Protein AF-A0A959T9N1-F1 (afdb_monomer_lite)

Radius of gyration: 19.68 Å; chains: 1; bounding box: 50×46×48 Å

Foldseek 3Di:
DCPPPPDPPQDDDPPDDPDADAPDKDKDKDAPPPDQPQQARDDGQQKIKIKMKYAYDDPDQSNQKIKMKIKIWRQHQDKDFQDKDKDKDQFCQQPLFFKFWFDQPQQLKTKIDGNKQAQCHDPPTHHPGGQGKMKIKWWPFAFFAAFDQDQQAQDLPLVSCVVRVHHPHPNQWPRHPPPDGRSITGMFPAKAKAACDDDQRHDARHNVQVVCQLQCATSVRHAQFPAANSGPVDPGGDSQFGFRTAQNFCNCQQCSRRSRPGDDHGGTCVVNVHGGGRMMMMGMTDDHIHHHRRITMIMMMMGMDGDPDDID

Sequence (312 aa):
YDLDGVIDCKNKFREDPVPLFGDENIWWVFNDKGNAHTESGGLPIGMEIRAQAFAFSTNDEVNNMTFYNYVLINQGTQTLLNTYFGQWVDVDLGCSDDDFVGCDVQRGLGYGYNGDNNDEGCNGYPGYGLQPPAIGVDFFEGPFQDYDNIDNPLTTNIGDAVDSLGIPYKGIGIGYGDGVEDNERFGMRAFLYHNNNSGVTGDPSVAIQYYNYLRAIWKDNSPNLYGGTGHISDPDADPNTPAFYMFPGDSDPLGWGTGGAVQGDVWTEESEGNDPDDRRFIQSAGPFTLEPGAFNNVTVGVVWARAPGGGP

pLDDT: mean 92.76, std 9.05, range [49.16, 98.44]

Structure (mmCIF, N/CA/C/O backbone):
data_AF-A0A959T9N1-F1
#
_entry.id   AF-A0A959T9N1-F1
#
loop_
_atom_site.group_PDB
_atom_site.id
_atom_site.type_symbol
_atom_site.label_atom_id
_atom_site.label_alt_id
_atom_site.label_comp_id
_atom_site.label_asym_id
_atom_site.label_entity_id
_atom_site.label_seq_id
_atom_site.pdbx_PDB_ins_code
_atom_site.Cartn_x
_atom_site.Cartn_y
_atom_site.Cartn_z
_atom_site.occupancy
_atom_site.B_iso_or_equiv
_atom_site.auth_seq_id
_atom_site.auth_comp_id
_atom_site.auth_asym_id
_atom_site.auth_atom_id
_atom_site.pdbx_PDB_model_num
ATOM 1 N N . TYR A 1 1 ? -11.943 -20.574 16.518 1.00 54.00 1 TYR A N 1
ATOM 2 C CA . TYR A 1 1 ? -12.915 -21.318 15.712 1.00 54.00 1 TYR A CA 1
ATOM 3 C C . TYR A 1 1 ? -14.308 -21.047 16.216 1.00 54.00 1 TYR A C 1
ATOM 5 O O . TYR A 1 1 ? -14.550 -21.190 17.409 1.00 54.00 1 TYR A O 1
ATOM 13 N N . ASP A 1 2 ? -15.183 -20.653 15.303 1.00 60.94 2 ASP A N 1
ATOM 14 C CA . ASP A 1 2 ? -16.626 -20.615 15.506 1.00 60.94 2 ASP A CA 1
ATOM 15 C C . ASP A 1 2 ? -17.231 -21.811 14.772 1.00 60.94 2 ASP A C 1
ATOM 17 O O . ASP A 1 2 ? -17.502 -21.745 13.577 1.00 60.94 2 ASP A O 1
ATOM 21 N N . LEU A 1 3 ? -17.335 -22.947 15.459 1.00 60.16 3 LEU A N 1
ATOM 22 C CA . LEU A 1 3 ? -17.829 -24.180 14.837 1.00 60.16 3 LEU A CA 1
ATOM 23 C C . LEU A 1 3 ? -19.339 -24.136 14.575 1.00 60.16 3 LEU A C 1
ATOM 25 O O . LEU A 1 3 ? -19.836 -24.902 13.754 1.00 60.16 3 LEU A O 1
ATOM 29 N N . ASP A 1 4 ? -20.047 -23.244 15.267 1.00 71.12 4 ASP A N 1
ATOM 30 C CA . ASP A 1 4 ? -21.504 -23.172 15.267 1.00 71.12 4 ASP A CA 1
ATOM 31 C C . ASP A 1 4 ? -22.034 -22.005 14.408 1.00 71.12 4 ASP A C 1
ATOM 33 O O . ASP A 1 4 ? -23.242 -21.908 14.189 1.00 71.12 4 ASP A O 1
ATOM 37 N N . GLY A 1 5 ? -21.149 -21.134 13.905 1.00 60.12 5 GLY A N 1
ATOM 38 C CA . GLY A 1 5 ? -21.496 -19.990 13.053 1.00 60.12 5 GLY A CA 1
ATOM 39 C C . GLY A 1 5 ? -22.297 -18.908 13.783 1.00 60.12 5 GLY A C 1
ATOM 40 O O . GLY A 1 5 ? -23.180 -18.290 13.187 1.00 60.12 5 GLY A O 1
ATOM 41 N N . VAL A 1 6 ? -22.056 -18.737 15.086 1.00 68.81 6 VAL A N 1
ATOM 42 C CA . VAL A 1 6 ? -22.841 -17.860 15.975 1.00 68.81 6 VAL A CA 1
ATOM 43 C C . VAL A 1 6 ? -22.132 -16.529 16.249 1.00 68.81 6 VAL A C 1
ATOM 45 O O . VAL A 1 6 ? -22.753 -15.601 16.768 1.00 68.81 6 VAL A O 1
ATOM 48 N N . ILE A 1 7 ? -20.846 -16.402 15.914 1.00 67.50 7 ILE A N 1
ATOM 49 C CA . ILE A 1 7 ? -20.086 -15.173 16.148 1.00 67.50 7 ILE A CA 1
ATOM 50 C C . ILE A 1 7 ? -20.513 -14.111 15.133 1.00 67.50 7 ILE A C 1
ATOM 52 O O . ILE A 1 7 ? -20.375 -14.282 13.922 1.00 67.50 7 ILE A O 1
ATOM 56 N N . ASP A 1 8 ? -20.991 -12.976 15.646 1.00 64.00 8 ASP A N 1
ATOM 57 C CA . ASP A 1 8 ? -21.228 -11.781 14.843 1.00 64.00 8 ASP A CA 1
ATOM 58 C C . ASP A 1 8 ? -19.879 -11.206 14.387 1.00 64.00 8 ASP A C 1
ATOM 60 O O . ASP A 1 8 ? -19.175 -10.520 15.127 1.00 64.00 8 ASP A O 1
ATOM 64 N N . CYS A 1 9 ? -19.487 -11.527 13.154 1.00 55.66 9 CYS A N 1
ATOM 65 C CA . CYS A 1 9 ? -18.259 -11.008 12.561 1.00 55.66 9 CYS A CA 1
ATOM 66 C C . CYS A 1 9 ? -18.325 -9.512 12.234 1.00 55.66 9 CYS A C 1
ATOM 68 O O . CYS A 1 9 ? -17.266 -8.914 12.048 1.00 55.66 9 CYS A O 1
ATOM 70 N N . LYS A 1 10 ? -19.526 -8.917 12.163 1.00 49.16 10 LYS A N 1
ATOM 71 C CA . LYS A 1 10 ? -19.713 -7.512 11.785 1.00 49.16 10 LYS A CA 1
ATOM 72 C C . LYS A 1 10 ? -19.527 -6.569 12.973 1.00 49.16 10 LYS A C 1
ATOM 74 O O . LYS A 1 10 ? -18.887 -5.538 12.810 1.00 49.16 10 LYS A O 1
ATOM 79 N N . ASN A 1 11 ? -20.008 -6.943 14.161 1.00 57.34 11 ASN A N 1
ATOM 80 C CA . ASN A 1 11 ? -19.975 -6.094 15.362 1.00 57.34 11 ASN A CA 1
ATOM 81 C C . ASN A 1 11 ? -19.061 -6.661 16.458 1.00 57.34 11 ASN A C 1
ATOM 83 O O . ASN A 1 11 ? -19.517 -6.952 17.564 1.00 57.34 11 ASN A O 1
ATOM 87 N N . LYS A 1 12 ? -17.772 -6.845 16.154 1.00 60.31 12 LYS A N 1
ATOM 88 C CA . LYS A 1 12 ? -16.804 -7.317 17.154 1.00 60.31 12 LYS A CA 1
ATOM 89 C C . LYS A 1 12 ? -16.395 -6.196 18.108 1.00 60.31 12 LYS A C 1
ATOM 91 O O . LYS A 1 12 ? -16.104 -5.084 17.679 1.00 60.31 12 LYS A O 1
ATOM 96 N N . PHE A 1 13 ? -16.290 -6.527 19.387 1.00 61.84 13 PHE A N 1
ATOM 97 C CA . PHE A 1 13 ? -15.638 -5.747 20.433 1.00 61.84 13 PHE A CA 1
ATOM 98 C C . PHE A 1 13 ? -14.220 -6.270 20.695 1.00 61.84 13 PHE A C 1
ATOM 100 O O . PHE A 1 13 ? -13.859 -7.387 20.322 1.00 61.84 13 PHE A O 1
ATOM 107 N N . ARG A 1 14 ? -13.397 -5.472 21.382 1.00 61.84 14 ARG A N 1
ATOM 108 C CA . ARG A 1 14 ? -12.004 -5.825 21.714 1.00 61.84 14 ARG A CA 1
ATOM 109 C C . ARG A 1 14 ? -11.914 -7.094 22.567 1.00 61.84 14 ARG A C 1
ATOM 111 O O . ARG A 1 14 ? -10.927 -7.832 22.499 1.00 61.84 14 ARG A O 1
ATOM 118 N N . GLU A 1 15 ? -12.899 -7.287 23.435 1.00 64.25 15 GLU A N 1
ATOM 119 C CA . GLU A 1 15 ? -12.985 -8.404 24.369 1.00 64.25 15 GLU A CA 1
ATOM 120 C C . GLU A 1 15 ? -13.494 -9.684 23.702 1.00 64.25 15 GLU A C 1
ATOM 122 O O . GLU A 1 15 ? -13.374 -10.759 24.299 1.00 64.25 15 GLU A O 1
ATOM 127 N N . ASP A 1 16 ? -14.032 -9.590 22.482 1.00 66.19 16 ASP A N 1
ATOM 128 C CA . ASP A 1 16 ? -14.565 -10.751 21.790 1.00 66.19 16 ASP A CA 1
ATOM 129 C C . ASP A 1 16 ? -13.442 -11.729 21.421 1.00 66.19 16 ASP A C 1
ATOM 131 O O . ASP A 1 16 ? -12.327 -11.322 21.065 1.00 66.19 16 ASP A O 1
ATOM 135 N N . PRO A 1 17 ? -13.702 -13.048 21.486 1.00 63.62 17 PRO A N 1
ATOM 136 C CA . PRO A 1 17 ? -12.728 -14.039 21.066 1.00 63.62 17 PRO A CA 1
ATOM 137 C C . PRO A 1 17 ? -12.357 -13.807 19.599 1.00 63.62 17 PRO A C 1
ATOM 139 O O . PRO A 1 17 ? -13.220 -13.878 18.725 1.00 63.62 17 PRO A O 1
ATOM 142 N N . VAL A 1 18 ? -11.071 -13.583 19.312 1.00 65.06 18 VAL A N 1
ATOM 143 C CA . VAL A 1 18 ? -10.572 -13.597 17.931 1.00 65.06 18 VAL A CA 1
ATOM 144 C C . VAL A 1 18 ? -10.682 -15.039 17.432 1.00 65.06 18 VAL A C 1
ATOM 146 O O . VAL A 1 18 ? -9.986 -15.917 17.956 1.00 65.06 18 VAL A O 1
ATOM 149 N N . PRO A 1 19 ? -11.570 -15.347 16.470 1.00 75.00 19 PRO A N 1
ATOM 150 C CA . PRO A 1 19 ? -11.680 -16.700 15.965 1.00 75.00 19 PRO A CA 1
ATOM 151 C C . PRO A 1 19 ? -10.397 -17.034 15.203 1.00 75.00 19 PRO A C 1
ATOM 153 O O . PRO A 1 19 ? -9.938 -16.243 14.386 1.00 75.00 19 PRO A O 1
ATOM 156 N N . LEU A 1 20 ? -9.828 -18.211 15.465 1.00 84.62 20 LEU A N 1
ATOM 157 C CA . LEU A 1 20 ? -8.863 -18.812 14.545 1.00 84.62 20 LEU A CA 1
ATOM 158 C C . LEU A 1 20 ? -9.556 -19.109 13.208 1.00 84.62 20 LEU A C 1
ATOM 160 O O . LEU A 1 20 ? -10.647 -19.695 13.223 1.00 84.62 20 LEU A O 1
ATOM 164 N N . PHE A 1 21 ? -8.920 -18.695 12.114 1.00 87.06 21 PHE A N 1
ATOM 165 C CA . PHE A 1 21 ? -9.363 -18.880 10.729 1.00 87.06 21 PHE A CA 1
ATOM 166 C C . PHE A 1 21 ? -8.537 -19.947 9.997 1.00 87.06 21 PHE A C 1
ATOM 168 O O . PHE A 1 21 ? -7.465 -20.320 10.471 1.00 87.06 21 PHE A O 1
ATOM 175 N N . GLY A 1 22 ? -9.000 -20.367 8.817 1.00 90.75 22 GLY A N 1
ATOM 176 C CA . GLY A 1 22 ? -8.301 -21.327 7.954 1.00 90.75 22 GLY A CA 1
ATOM 177 C C . GLY A 1 22 ? -8.474 -22.784 8.376 1.00 90.75 22 GLY A C 1
ATOM 178 O O . GLY A 1 22 ? -9.132 -23.069 9.369 1.00 90.75 22 GLY A O 1
ATOM 179 N N . ASP A 1 23 ? -7.869 -23.689 7.611 1.00 93.12 23 ASP A N 1
ATOM 180 C CA . ASP A 1 23 ? -7.661 -25.098 7.979 1.00 93.12 23 ASP A CA 1
ATOM 181 C C . ASP A 1 23 ? -6.303 -25.297 8.675 1.00 93.12 23 ASP A C 1
ATOM 183 O O . ASP A 1 23 ? -6.138 -26.189 9.510 1.00 93.12 23 ASP A O 1
ATOM 187 N N . GLU A 1 24 ? -5.340 -24.420 8.375 1.00 93.75 24 GLU A N 1
ATOM 188 C CA . GLU A 1 24 ? -4.068 -24.278 9.080 1.00 93.75 24 GLU A CA 1
ATOM 189 C C . GLU A 1 24 ? -3.931 -22.842 9.595 1.00 93.75 24 GLU A C 1
ATOM 191 O O . GLU A 1 24 ? -4.263 -21.890 8.887 1.00 93.75 24 GLU A O 1
ATOM 196 N N . ASN A 1 25 ? -3.481 -22.683 10.844 1.00 95.00 25 ASN A N 1
ATOM 197 C CA . ASN A 1 25 ? -3.413 -21.388 11.517 1.00 95.00 25 ASN A CA 1
ATOM 198 C C . ASN A 1 25 ? -2.206 -21.305 12.454 1.00 95.00 25 ASN A C 1
ATOM 200 O O . ASN A 1 25 ? -1.995 -22.181 13.298 1.00 95.00 25 ASN A O 1
ATOM 204 N N . ILE A 1 26 ? -1.463 -20.209 12.344 1.00 96.44 26 ILE A N 1
ATOM 205 C CA . ILE A 1 26 ? -0.399 -19.826 13.267 1.00 96.44 26 ILE A CA 1
ATOM 206 C C . ILE A 1 26 ? -0.797 -18.490 13.881 1.00 96.44 26 ILE A C 1
ATOM 208 O O . ILE A 1 26 ? -1.002 -17.523 13.157 1.00 96.44 26 ILE A O 1
ATOM 212 N N . TRP A 1 27 ? -0.860 -18.420 15.209 1.00 94.75 27 TRP A N 1
ATOM 213 C CA . TRP A 1 27 ? -1.251 -17.215 15.942 1.00 94.75 27 TRP A CA 1
ATOM 214 C C . TRP A 1 27 ? -0.132 -16.732 16.866 1.00 94.75 27 TRP A C 1
ATOM 216 O O . TRP A 1 27 ? 0.501 -17.535 17.560 1.00 94.75 27 TRP A O 1
ATOM 226 N N . TRP A 1 28 ? 0.097 -15.418 16.903 1.00 95.00 28 TRP A N 1
ATOM 227 C CA . TRP A 1 28 ? 1.091 -14.787 17.771 1.00 95.00 28 TRP A CA 1
ATOM 228 C C . TRP A 1 28 ? 0.701 -13.359 18.175 1.00 95.00 28 TRP A C 1
ATOM 230 O O . TRP A 1 28 ? -0.216 -12.749 17.628 1.00 95.00 28 TRP A O 1
ATOM 240 N N . VAL A 1 29 ? 1.412 -12.810 19.164 1.00 94.31 29 VAL A N 1
ATOM 241 C CA . VAL A 1 29 ? 1.225 -11.434 19.649 1.00 94.31 29 VAL A CA 1
ATOM 242 C C . VAL A 1 29 ? 2.572 -10.744 19.753 1.00 94.31 29 VAL A C 1
ATOM 244 O O . VAL A 1 29 ? 3.541 -11.328 20.243 1.00 94.31 29 VAL A O 1
ATOM 247 N N . PHE A 1 30 ? 2.619 -9.485 19.336 1.00 95.31 30 PHE A N 1
ATOM 248 C CA . PHE A 1 30 ? 3.778 -8.615 19.482 1.00 95.31 30 PHE A CA 1
ATOM 249 C C . PHE A 1 30 ? 3.342 -7.178 19.785 1.00 95.31 30 PHE A C 1
ATOM 251 O O . PHE A 1 30 ? 2.161 -6.842 19.734 1.00 95.31 30 PHE A O 1
ATOM 258 N N . ASN A 1 31 ? 4.286 -6.338 20.202 1.00 95.38 31 ASN A N 1
ATOM 259 C CA . ASN A 1 31 ? 4.027 -4.937 20.516 1.00 95.38 31 ASN A CA 1
ATOM 260 C C . ASN A 1 31 ? 5.272 -4.086 20.275 1.00 95.38 31 ASN A C 1
ATOM 262 O O . ASN A 1 31 ? 6.395 -4.592 20.295 1.00 95.38 31 ASN A O 1
ATOM 266 N N . ASP A 1 32 ? 5.070 -2.785 20.119 1.00 94.44 32 ASP A N 1
ATOM 267 C CA . ASP A 1 32 ? 6.147 -1.834 19.856 1.00 94.44 32 ASP A CA 1
ATOM 268 C C . ASP A 1 32 ? 6.849 -1.322 21.131 1.00 94.44 32 ASP A C 1
ATOM 270 O O . ASP A 1 32 ? 7.812 -0.570 21.044 1.00 94.44 32 ASP A O 1
ATOM 274 N N . LYS A 1 33 ? 6.417 -1.727 22.330 1.00 93.50 33 LYS A N 1
ATOM 275 C CA . LYS A 1 33 ? 6.967 -1.260 23.618 1.00 93.50 33 LYS A CA 1
ATOM 276 C C . LYS A 1 33 ? 7.942 -2.254 24.264 1.00 93.50 33 LYS A C 1
ATOM 278 O O . LYS A 1 33 ? 8.404 -2.033 25.384 1.00 93.50 33 LYS A O 1
ATOM 283 N N . GLY A 1 34 ? 8.262 -3.349 23.574 1.00 88.62 34 GLY A N 1
ATOM 284 C CA . GLY A 1 34 ? 9.117 -4.416 24.095 1.00 88.62 34 GLY A CA 1
ATOM 285 C C . GLY A 1 34 ? 10.606 -4.061 24.184 1.00 88.62 34 GLY A C 1
ATOM 286 O O . GLY A 1 34 ? 11.295 -4.587 25.058 1.00 88.62 34 GLY A O 1
ATOM 287 N N . ASN A 1 35 ? 11.117 -3.191 23.303 1.00 90.31 35 ASN A N 1
ATOM 288 C CA . ASN A 1 35 ? 12.522 -2.762 23.264 1.00 90.31 35 ASN A CA 1
ATOM 289 C C . ASN A 1 35 ? 12.696 -1.482 22.411 1.00 90.31 35 ASN A C 1
ATOM 291 O O . ASN A 1 35 ? 11.716 -0.934 21.909 1.00 90.31 35 ASN A O 1
ATOM 295 N N . ALA A 1 36 ? 13.933 -1.005 22.243 1.00 92.81 36 ALA A N 1
ATOM 296 C CA . ALA A 1 36 ? 14.267 0.096 21.340 1.00 92.81 36 ALA A CA 1
ATOM 297 C C . ALA A 1 36 ? 13.996 -0.260 19.866 1.00 92.81 36 ALA A C 1
ATOM 299 O O . ALA A 1 36 ? 14.296 -1.371 19.428 1.00 92.81 36 ALA A O 1
ATOM 300 N N . HIS A 1 37 ? 13.477 0.698 19.092 1.00 95.25 37 HIS A N 1
ATOM 301 C CA . HIS A 1 37 ? 13.279 0.564 17.644 1.00 95.25 37 HIS A CA 1
ATOM 302 C C . HIS A 1 37 ? 14.597 0.856 16.920 1.00 95.25 37 HIS A C 1
ATOM 304 O O . HIS A 1 37 ? 14.930 2.016 16.686 1.00 95.25 37 HIS A O 1
ATOM 310 N N . THR A 1 38 ? 15.380 -0.179 16.610 1.00 94.88 38 THR A N 1
ATOM 311 C CA . THR A 1 38 ? 16.734 -0.012 16.047 1.00 94.88 38 THR A CA 1
ATOM 312 C C . THR A 1 38 ? 16.754 0.386 14.575 1.00 94.88 38 THR A C 1
ATOM 314 O O . THR A 1 38 ? 17.685 1.072 14.176 1.00 94.88 38 THR A O 1
ATOM 317 N N . GLU A 1 39 ? 15.736 -0.001 13.802 1.00 93.25 39 GLU A N 1
ATOM 318 C CA . GLU A 1 39 ? 15.619 0.334 12.374 1.00 93.25 39 GLU A CA 1
ATOM 319 C C . GLU A 1 39 ? 15.160 1.782 12.165 1.00 93.25 39 GLU A C 1
ATOM 321 O O . GLU A 1 39 ? 15.840 2.588 11.541 1.00 93.25 39 GLU A O 1
ATOM 326 N N . SER A 1 40 ? 14.010 2.152 12.737 1.00 95.25 40 SER A N 1
ATOM 327 C CA . SER A 1 40 ? 13.406 3.471 12.511 1.00 95.25 40 SER A CA 1
ATOM 328 C C . SER A 1 40 ? 13.881 4.553 13.485 1.00 95.25 40 SER A C 1
ATOM 330 O O . SER A 1 40 ? 13.664 5.743 13.240 1.00 95.25 40 SER A O 1
ATOM 332 N N . GLY A 1 41 ? 14.442 4.174 14.638 1.00 96.25 41 GLY A N 1
ATOM 333 C CA . GLY A 1 41 ? 14.718 5.103 15.740 1.00 96.25 41 GLY A CA 1
ATOM 334 C C . GLY A 1 41 ? 13.462 5.754 16.341 1.00 96.25 41 GLY A C 1
ATOM 335 O O . GLY A 1 41 ? 13.577 6.739 17.073 1.00 96.25 41 GLY A O 1
ATOM 336 N N . GLY A 1 42 ? 12.267 5.249 16.007 1.00 95.25 42 GLY A N 1
ATOM 337 C CA . GLY A 1 42 ? 10.987 5.761 16.487 1.00 95.25 42 GLY A CA 1
ATOM 338 C C . GLY A 1 42 ? 10.799 5.591 17.995 1.00 95.25 42 GLY A C 1
ATOM 339 O O . GLY A 1 42 ? 11.408 4.735 18.638 1.00 95.25 42 GLY A O 1
ATOM 340 N N . LEU A 1 43 ? 9.939 6.433 18.574 1.00 94.75 43 LEU A N 1
ATOM 341 C CA . LEU A 1 43 ? 9.475 6.243 19.946 1.00 94.75 43 LEU A CA 1
ATOM 342 C C . LEU A 1 43 ? 8.286 5.273 19.955 1.00 94.75 43 LEU A C 1
ATOM 344 O O . LEU A 1 43 ? 7.446 5.355 19.058 1.00 94.75 43 LEU A O 1
ATOM 348 N N . PRO A 1 44 ? 8.165 4.409 20.979 1.00 94.94 44 PRO A N 1
ATOM 349 C CA . PRO A 1 44 ? 7.019 3.524 21.098 1.00 94.94 44 PRO A CA 1
ATOM 350 C C . PRO A 1 44 ? 5.731 4.336 21.278 1.00 94.94 44 PRO A C 1
ATOM 352 O O . PRO A 1 44 ? 5.636 5.197 22.158 1.00 94.94 44 PRO A O 1
ATOM 355 N N . ILE A 1 45 ? 4.734 4.020 20.463 1.00 94.94 45 ILE A N 1
ATOM 356 C CA . ILE A 1 45 ? 3.375 4.559 20.495 1.00 94.94 45 ILE A CA 1
ATOM 357 C C . ILE A 1 45 ? 2.432 3.700 21.351 1.00 94.94 45 ILE A C 1
ATOM 359 O O . ILE A 1 45 ? 1.385 4.186 21.775 1.00 94.94 45 ILE A O 1
ATOM 363 N N . GLY A 1 46 ? 2.835 2.476 21.709 1.00 95.31 46 GLY A N 1
ATOM 364 C CA . GLY A 1 46 ? 2.066 1.591 22.586 1.00 95.31 46 GLY A CA 1
ATOM 365 C C . GLY A 1 46 ? 1.043 0.751 21.827 1.00 95.31 46 GLY A C 1
ATOM 366 O O . GLY A 1 46 ? -0.079 0.589 22.293 1.00 95.31 46 GLY A O 1
ATOM 367 N N . MET A 1 47 ? 1.422 0.219 20.670 1.00 95.50 47 MET A N 1
ATOM 368 C CA . MET A 1 47 ? 0.588 -0.665 19.863 1.00 95.50 47 MET A CA 1
ATOM 369 C C . MET A 1 47 ? 0.815 -2.126 20.242 1.00 95.50 47 MET A C 1
ATOM 371 O O . MET A 1 47 ? 1.948 -2.609 20.242 1.00 95.50 47 MET A O 1
ATOM 375 N N . GLU A 1 48 ? -0.271 -2.841 20.528 1.00 95.50 48 GLU A N 1
ATOM 376 C CA . GLU A 1 48 ? -0.306 -4.305 20.572 1.00 95.50 48 GLU A CA 1
ATOM 377 C C . GLU A 1 48 ? -0.903 -4.817 19.264 1.00 95.50 48 GLU A C 1
ATOM 379 O O . GLU A 1 48 ? -1.938 -4.328 18.814 1.00 95.50 48 GLU A O 1
ATOM 384 N N . ILE A 1 49 ? -0.254 -5.811 18.664 1.00 94.75 49 ILE A N 1
ATOM 385 C CA . ILE A 1 49 ? -0.710 -6.464 17.443 1.00 94.75 49 ILE A CA 1
ATOM 386 C C . ILE A 1 49 ? -0.901 -7.940 17.756 1.00 94.75 49 ILE A C 1
ATOM 388 O O . ILE A 1 49 ? 0.035 -8.635 18.166 1.00 94.75 49 ILE A O 1
ATOM 392 N N . ARG A 1 50 ? -2.128 -8.418 17.565 1.00 94.56 50 ARG A N 1
ATOM 393 C CA . ARG A 1 50 ? -2.450 -9.847 17.597 1.00 94.56 50 ARG A CA 1
ATOM 394 C C . ARG A 1 50 ? -2.588 -10.302 16.161 1.00 94.56 50 ARG A C 1
ATOM 396 O O . ARG A 1 50 ? -3.456 -9.803 15.451 1.00 94.56 50 ARG A O 1
ATOM 403 N N . ALA A 1 51 ? -1.719 -11.206 15.751 1.00 95.12 51 ALA A N 1
ATOM 404 C CA . ALA A 1 51 ? -1.620 -11.644 14.377 1.00 95.12 51 ALA A CA 1
ATOM 405 C C . ALA A 1 51 ? -1.970 -13.122 14.255 1.00 95.12 51 ALA A C 1
ATOM 407 O O . ALA A 1 51 ? -1.684 -13.926 15.147 1.00 95.12 51 ALA A O 1
ATOM 408 N N . GLN A 1 52 ? -2.561 -13.474 13.125 1.00 95.31 52 GLN A N 1
ATOM 409 C CA . GLN A 1 52 ? -2.651 -14.852 12.676 1.00 95.31 52 GLN A CA 1
ATOM 410 C C . GLN A 1 52 ? -2.342 -14.942 11.190 1.00 95.31 52 GLN A C 1
ATOM 412 O O . GLN A 1 52 ? -2.832 -14.129 10.412 1.00 95.31 52 GLN A O 1
ATOM 417 N N . ALA A 1 53 ? -1.564 -15.951 10.818 1.00 97.25 53 ALA A N 1
ATOM 418 C CA . ALA A 1 53 ? -1.392 -16.399 9.447 1.00 97.25 53 ALA A CA 1
ATOM 419 C C . ALA A 1 53 ? -2.206 -17.677 9.267 1.00 97.25 53 ALA A C 1
ATOM 421 O O . ALA A 1 53 ? -2.162 -18.562 10.128 1.00 97.25 53 ALA A O 1
ATOM 422 N N . PHE A 1 54 ? -2.958 -17.769 8.180 1.00 95.75 54 PHE A N 1
ATOM 423 C CA . PHE A 1 54 ? -3.835 -18.898 7.927 1.00 95.75 54 PHE A CA 1
ATOM 424 C C . PHE A 1 54 ? -3.973 -19.198 6.439 1.00 95.75 54 PHE A C 1
ATOM 426 O O . PHE A 1 54 ? -3.781 -18.332 5.587 1.00 95.75 54 PHE A O 1
ATOM 433 N N . ALA A 1 55 ? -4.306 -20.446 6.136 1.00 96.31 55 ALA A N 1
ATOM 434 C CA . ALA A 1 55 ? -4.544 -20.927 4.782 1.00 96.31 55 ALA A CA 1
ATOM 435 C C . ALA A 1 55 ? -5.729 -21.895 4.775 1.00 96.31 55 ALA A C 1
ATOM 437 O O . ALA A 1 55 ? -6.067 -22.486 5.806 1.00 96.31 55 ALA A O 1
ATOM 438 N N . PHE A 1 56 ? -6.356 -22.054 3.614 1.00 93.81 56 PHE A N 1
ATOM 439 C CA . PHE A 1 56 ? -7.443 -23.005 3.410 1.00 93.81 56 PHE A CA 1
ATOM 440 C C . PHE A 1 56 ? -6.983 -24.135 2.492 1.00 93.81 56 PHE A C 1
ATOM 442 O O . PHE A 1 56 ? -6.214 -23.918 1.559 1.00 93.81 56 PHE A O 1
ATOM 449 N N . SER A 1 57 ? -7.478 -25.338 2.755 1.00 95.31 57 SER A N 1
ATOM 450 C CA . SER A 1 57 ? -7.291 -26.513 1.912 1.00 95.31 57 SER A CA 1
ATOM 451 C C . SER A 1 57 ? -8.510 -26.653 1.007 1.00 95.31 57 SER A C 1
ATOM 453 O O . SER A 1 57 ? -9.532 -27.239 1.379 1.00 95.31 57 SER A O 1
ATOM 455 N N . THR A 1 58 ? -8.428 -26.059 -0.183 1.00 93.44 58 THR A N 1
ATOM 456 C CA . THR A 1 58 ? -9.531 -26.012 -1.152 1.00 93.44 58 THR A CA 1
ATOM 457 C C . THR A 1 58 ? -9.125 -26.651 -2.481 1.00 93.44 58 THR A C 1
ATOM 459 O O . THR A 1 58 ? -7.988 -27.066 -2.678 1.00 93.44 58 THR A O 1
ATOM 462 N N . ASN A 1 59 ? -10.082 -26.790 -3.404 1.00 93.44 59 ASN A N 1
ATOM 463 C CA . ASN A 1 59 ? -9.828 -27.305 -4.760 1.00 93.44 59 ASN A CA 1
ATOM 464 C C . ASN A 1 59 ? -9.963 -26.207 -5.832 1.00 93.44 59 ASN A C 1
ATOM 466 O O . ASN A 1 59 ? -10.196 -26.515 -7.000 1.00 93.44 59 ASN A O 1
ATOM 470 N N . ASP A 1 60 ? -9.881 -24.945 -5.420 1.00 92.62 60 ASP A N 1
ATOM 471 C CA . ASP A 1 60 ? -10.011 -23.748 -6.250 1.00 92.62 60 ASP A CA 1
ATOM 472 C C . ASP A 1 60 ? -8.790 -22.831 -6.052 1.00 92.62 60 ASP A C 1
ATOM 474 O O . ASP A 1 60 ? -7.789 -23.221 -5.443 1.00 92.62 60 ASP A O 1
ATOM 478 N N . GLU A 1 61 ? -8.850 -21.618 -6.595 1.00 90.38 61 GLU A N 1
ATOM 479 C CA . GLU A 1 61 ? -7.754 -20.648 -6.580 1.00 90.38 61 GLU A CA 1
ATOM 480 C C . GLU A 1 61 ? -7.323 -20.239 -5.163 1.00 90.38 61 GLU A C 1
ATOM 482 O O . GLU A 1 61 ? -6.175 -19.833 -4.978 1.00 90.38 61 GLU A O 1
ATOM 487 N N . VAL A 1 62 ? -8.186 -20.406 -4.152 1.00 92.62 62 VAL A N 1
ATOM 488 C CA . VAL A 1 62 ? -7.856 -20.119 -2.744 1.00 92.62 62 VAL A CA 1
ATOM 489 C C . VAL A 1 62 ? -6.724 -21.020 -2.242 1.00 92.62 62 VAL A C 1
ATOM 491 O O . VAL A 1 62 ? -5.974 -20.630 -1.350 1.00 92.62 62 VAL A O 1
ATOM 494 N N . ASN A 1 63 ? -6.519 -22.184 -2.863 1.00 92.44 63 ASN A N 1
ATOM 495 C CA . ASN A 1 63 ? -5.418 -23.084 -2.528 1.00 92.44 63 ASN A CA 1
ATOM 496 C C . ASN A 1 63 ? -4.031 -22.504 -2.892 1.00 92.44 63 ASN A C 1
ATOM 498 O O . ASN A 1 63 ? -3.012 -23.051 -2.474 1.00 92.44 63 ASN A O 1
ATOM 502 N N . ASN A 1 64 ? -3.986 -21.405 -3.656 1.00 93.44 64 ASN A N 1
ATOM 503 C CA . ASN A 1 64 ? -2.778 -20.636 -3.969 1.00 93.44 64 ASN A CA 1
ATOM 504 C C . ASN A 1 64 ? -2.755 -19.278 -3.242 1.00 93.44 64 ASN A C 1
ATOM 506 O O . ASN A 1 64 ? -2.271 -18.280 -3.783 1.00 93.44 64 ASN A O 1
ATOM 510 N N . MET A 1 65 ? -3.344 -19.223 -2.044 1.00 95.44 65 MET A N 1
ATOM 511 C CA . MET A 1 65 ? -3.396 -18.018 -1.225 1.00 95.44 65 MET A CA 1
ATOM 512 C C . MET A 1 65 ? -3.042 -18.312 0.231 1.00 95.44 65 MET A C 1
ATOM 514 O O . MET A 1 65 ? -3.418 -19.343 0.796 1.00 95.44 65 MET A O 1
ATOM 518 N N . THR A 1 66 ? -2.369 -17.359 0.865 1.00 96.19 66 THR A N 1
ATOM 519 C CA . THR A 1 66 ? -2.259 -17.265 2.323 1.00 96.19 66 THR A CA 1
ATOM 520 C C . THR A 1 66 ? -2.906 -15.975 2.793 1.00 96.19 66 THR A C 1
ATOM 522 O O . THR A 1 66 ? -2.993 -14.987 2.068 1.00 96.19 66 THR A O 1
ATOM 525 N N . PHE A 1 67 ? -3.387 -15.985 4.027 1.00 96.81 67 PHE A N 1
ATOM 526 C CA . PHE A 1 67 ? -4.088 -14.857 4.613 1.00 96.81 67 PHE A CA 1
ATOM 527 C C . PHE A 1 67 ? -3.470 -14.496 5.949 1.00 96.81 67 PHE A C 1
ATOM 529 O O . PHE A 1 67 ? -3.000 -15.352 6.703 1.00 96.81 67 PHE A O 1
ATOM 536 N N . TYR A 1 68 ? -3.514 -13.209 6.253 1.00 96.19 68 TYR A N 1
ATOM 537 C CA . TYR A 1 68 ? -2.965 -12.643 7.466 1.00 96.19 68 TYR A CA 1
ATOM 538 C C . TYR A 1 68 ? -3.998 -11.715 8.069 1.00 96.19 68 TYR A C 1
ATOM 540 O O . TYR A 1 68 ? -4.495 -10.807 7.410 1.00 96.19 68 TYR A O 1
ATOM 548 N N . ASN A 1 69 ? -4.333 -11.943 9.330 1.00 95.19 69 ASN A N 1
ATOM 549 C CA . ASN A 1 69 ? -5.245 -11.093 10.070 1.00 95.19 69 ASN A CA 1
ATOM 550 C C . ASN A 1 69 ? -4.507 -10.436 11.238 1.00 95.19 69 ASN A C 1
ATOM 552 O O . ASN A 1 69 ? -3.801 -11.109 11.990 1.00 95.19 69 ASN A O 1
ATOM 556 N N . TYR A 1 70 ? -4.689 -9.126 11.379 1.00 94.44 70 TYR A N 1
ATOM 557 C CA . TYR A 1 70 ? -4.035 -8.270 12.356 1.00 94.44 70 TYR A CA 1
ATOM 558 C C . TYR A 1 70 ? -5.081 -7.477 13.136 1.00 94.44 70 TYR A C 1
ATOM 560 O O . TYR A 1 70 ? -5.718 -6.562 12.612 1.00 94.44 70 TYR A O 1
ATOM 568 N N . VAL A 1 71 ? -5.211 -7.785 14.424 1.00 92.75 71 VAL A N 1
ATOM 569 C CA . VAL A 1 71 ? -5.937 -6.937 15.372 1.00 92.75 71 VAL A CA 1
ATOM 570 C C . VAL A 1 71 ? -4.944 -5.946 15.970 1.00 92.75 71 VAL A C 1
ATOM 572 O O . VAL A 1 71 ? -4.072 -6.326 16.756 1.00 92.75 71 VAL A O 1
ATOM 575 N N . LEU A 1 72 ? -5.077 -4.682 15.580 1.00 92.56 72 LEU A N 1
ATOM 576 C CA . LEU A 1 72 ? -4.235 -3.563 15.996 1.00 92.56 72 LEU A CA 1
ATOM 577 C C . LEU A 1 72 ? -4.911 -2.839 17.155 1.00 92.56 72 LEU A C 1
ATOM 579 O O . LEU A 1 72 ? -5.971 -2.255 16.963 1.00 92.56 72 LEU A O 1
ATOM 583 N N . ILE A 1 73 ? -4.313 -2.856 18.344 1.00 94.25 73 ILE A N 1
ATOM 584 C CA . ILE A 1 73 ? -4.898 -2.283 19.563 1.00 94.25 73 ILE A CA 1
ATOM 585 C C . ILE A 1 73 ? -4.000 -1.159 20.071 1.00 94.25 73 ILE A C 1
ATOM 587 O O . ILE A 1 73 ? -2.830 -1.391 20.393 1.00 94.25 73 ILE A O 1
ATOM 591 N N . ASN A 1 74 ? -4.557 0.043 20.215 1.00 95.94 74 ASN A N 1
ATOM 592 C CA . ASN A 1 74 ? -3.854 1.146 20.864 1.00 95.94 74 ASN A CA 1
ATOM 593 C C . ASN A 1 74 ? -3.873 0.945 22.388 1.00 95.94 74 ASN A C 1
ATOM 595 O O . ASN A 1 74 ? -4.835 1.288 23.069 1.00 95.94 74 ASN A O 1
ATOM 599 N N . GLN A 1 75 ? -2.802 0.368 22.933 1.00 95.50 75 GLN A N 1
ATOM 600 C CA . GLN A 1 75 ? -2.564 0.237 24.379 1.00 95.50 75 GLN A CA 1
ATOM 601 C C . GLN A 1 75 ? -1.851 1.473 24.962 1.00 95.50 75 GLN A C 1
ATOM 603 O O . GLN A 1 75 ? -1.502 1.502 26.148 1.00 95.50 75 GLN A O 1
ATOM 608 N N . GLY A 1 76 ? -1.581 2.478 24.128 1.00 94.69 76 GLY A N 1
ATOM 609 C CA . GLY A 1 76 ? -1.028 3.760 24.520 1.00 94.69 76 GLY A CA 1
ATOM 610 C C . GLY A 1 76 ? -2.050 4.641 25.237 1.00 94.69 76 GLY A C 1
ATOM 611 O O . GLY A 1 76 ? -3.202 4.279 25.463 1.00 94.69 76 GLY A O 1
ATOM 612 N N . THR A 1 77 ? -1.608 5.837 25.618 1.00 95.44 77 THR A N 1
ATOM 613 C CA . THR A 1 77 ? -2.454 6.850 26.274 1.00 95.44 77 THR A CA 1
ATOM 614 C C . THR A 1 77 ? -2.804 8.014 25.352 1.00 95.44 77 THR A C 1
ATOM 616 O O . THR A 1 77 ? -3.437 8.968 25.794 1.00 95.44 77 THR A O 1
ATOM 619 N N . GLN A 1 78 ? -2.334 7.985 24.104 1.00 95.69 78 GLN A N 1
ATOM 620 C CA . GLN A 1 78 ? -2.514 9.059 23.131 1.00 95.69 78 GLN A CA 1
ATOM 621 C C . GLN A 1 78 ? -3.471 8.601 22.036 1.00 95.69 78 GLN A C 1
ATOM 623 O O . GLN A 1 78 ? -3.352 7.477 21.551 1.00 95.69 78 GLN A O 1
ATOM 628 N N . THR A 1 79 ? -4.386 9.480 21.633 1.00 97.00 79 THR A N 1
ATOM 629 C CA . THR A 1 79 ? -5.133 9.308 20.385 1.00 97.00 79 THR A CA 1
ATOM 630 C C . THR A 1 79 ? -4.167 9.459 19.220 1.00 97.00 79 THR A C 1
ATOM 632 O O . THR A 1 79 ? -3.475 10.476 19.118 1.00 97.00 79 THR A O 1
ATOM 635 N N . LEU A 1 80 ? -4.112 8.448 18.357 1.00 96.25 80 LEU A N 1
ATOM 636 C CA . LEU A 1 80 ? -3.348 8.510 17.120 1.00 96.25 80 LEU A CA 1
ATOM 637 C C . LEU A 1 80 ? -4.240 9.133 16.047 1.00 96.25 80 LEU A C 1
ATOM 639 O O . LEU A 1 80 ? -5.293 8.595 15.713 1.00 96.25 80 LEU A O 1
ATOM 643 N N . LEU A 1 81 ? -3.830 10.297 15.554 1.00 96.25 81 LEU A N 1
ATOM 644 C CA . LEU A 1 81 ? -4.478 11.001 14.450 1.00 96.25 81 LEU A CA 1
ATOM 645 C C . LEU A 1 81 ? -3.663 10.780 13.180 1.00 96.25 81 LEU A C 1
ATOM 647 O O . LEU A 1 81 ? -2.437 10.678 13.252 1.00 96.25 81 LEU A O 1
ATOM 651 N N . ASN A 1 82 ? -4.328 10.783 12.024 1.00 95.75 82 ASN A N 1
ATOM 652 C CA . ASN A 1 82 ? -3.688 10.501 10.736 1.00 95.75 82 ASN A CA 1
ATOM 653 C C . ASN A 1 82 ? -2.920 9.171 10.763 1.00 95.75 82 ASN A C 1
ATOM 655 O O . ASN A 1 82 ? -1.748 9.100 10.378 1.00 95.75 82 ASN A O 1
ATOM 659 N N . THR A 1 83 ? -3.569 8.138 11.296 1.00 96.62 83 THR A N 1
ATOM 660 C CA . THR A 1 83 ? -3.001 6.796 11.410 1.00 96.62 83 THR A CA 1
ATOM 661 C C . THR A 1 83 ? -3.126 6.088 10.074 1.00 96.62 83 THR A C 1
ATOM 663 O O . THR A 1 83 ? -4.175 6.147 9.440 1.00 96.62 83 THR A O 1
ATOM 666 N N . TYR A 1 84 ? -2.062 5.410 9.661 1.00 97.00 84 TYR A N 1
ATOM 667 C CA . TYR A 1 84 ? -2.046 4.583 8.463 1.00 97.00 84 TYR A CA 1
ATOM 668 C C . TYR A 1 84 ? -1.606 3.180 8.853 1.00 97.00 84 TYR A C 1
ATOM 670 O O . TYR A 1 84 ? -0.719 3.011 9.694 1.00 97.00 84 TYR A O 1
ATOM 678 N N . PHE A 1 85 ? -2.213 2.184 8.225 1.00 95.44 85 PHE A N 1
ATOM 679 C CA . PHE A 1 85 ? -1.702 0.822 8.218 1.00 95.44 85 PHE A CA 1
ATOM 680 C C . PHE A 1 85 ? -1.073 0.561 6.853 1.00 95.44 85 PHE A C 1
ATOM 682 O O . PHE A 1 85 ? -1.637 0.970 5.845 1.00 95.44 85 PHE A O 1
ATOM 689 N N . GLY A 1 86 ? 0.079 -0.101 6.810 1.00 95.50 86 GLY A N 1
ATOM 690 C CA . GLY A 1 86 ? 0.705 -0.486 5.552 1.00 95.50 86 GLY A CA 1
ATOM 691 C C . GLY A 1 86 ? 1.254 -1.896 5.606 1.00 95.50 86 GLY A C 1
ATOM 692 O O . GLY A 1 86 ? 1.801 -2.311 6.629 1.00 95.50 86 GLY A O 1
ATOM 693 N N . GLN A 1 87 ? 1.110 -2.606 4.494 1.00 95.94 87 GLN A N 1
ATOM 694 C CA . GLN A 1 87 ? 1.762 -3.882 4.259 1.00 95.94 87 GLN A CA 1
ATOM 695 C C . GLN A 1 87 ? 3.014 -3.616 3.427 1.00 95.94 87 GLN A C 1
ATOM 697 O O . GLN A 1 87 ? 2.909 -3.268 2.254 1.00 95.94 87 GLN A O 1
ATOM 702 N N . TRP A 1 88 ? 4.177 -3.751 4.062 1.00 96.56 88 TRP A N 1
ATOM 703 C CA . TRP A 1 88 ? 5.474 -3.732 3.390 1.00 96.56 88 TRP A CA 1
ATOM 704 C C . TRP A 1 88 ? 5.792 -5.135 2.870 1.00 96.56 88 TRP A C 1
ATOM 706 O O . TRP A 1 88 ? 5.538 -6.122 3.572 1.00 96.56 88 TRP A O 1
ATOM 716 N N . VAL A 1 89 ? 6.297 -5.216 1.645 1.00 96.50 89 VAL A N 1
ATOM 717 C CA . VAL A 1 89 ? 6.561 -6.464 0.929 1.00 96.50 89 VAL A CA 1
ATOM 718 C C . VAL A 1 89 ? 7.944 -6.379 0.292 1.00 96.50 89 VAL A C 1
ATOM 720 O O . VAL A 1 89 ? 8.202 -5.463 -0.485 1.00 96.50 89 VAL A O 1
ATOM 723 N N . ASP A 1 90 ? 8.796 -7.340 0.645 1.00 95.00 90 ASP A N 1
ATOM 724 C CA . ASP A 1 90 ? 10.007 -7.715 -0.093 1.00 95.00 90 ASP A CA 1
ATOM 725 C C . ASP A 1 90 ? 9.568 -8.771 -1.108 1.00 95.00 90 ASP A C 1
ATOM 727 O O . ASP A 1 90 ? 9.020 -9.797 -0.686 1.00 95.00 90 ASP A O 1
ATOM 731 N N . VAL A 1 91 ? 9.664 -8.486 -2.408 1.00 90.88 91 VAL A N 1
ATOM 732 C CA . VAL A 1 91 ? 9.080 -9.361 -3.439 1.00 90.88 91 VAL A CA 1
ATOM 733 C C . VAL A 1 91 ? 9.894 -10.643 -3.568 1.00 90.88 91 VAL A C 1
ATOM 735 O O . VAL A 1 91 ? 9.309 -11.721 -3.422 1.00 90.88 91 VAL A O 1
ATOM 738 N N . ASP A 1 92 ? 11.213 -10.515 -3.759 1.00 91.44 92 ASP A N 1
ATOM 739 C CA . ASP A 1 92 ? 12.185 -11.611 -3.848 1.00 91.44 92 ASP A CA 1
ATOM 740 C C . ASP A 1 92 ? 11.633 -12.805 -4.653 1.00 91.44 92 ASP A C 1
ATOM 742 O O . ASP A 1 92 ? 11.593 -13.956 -4.178 1.00 91.44 92 ASP A O 1
ATOM 746 N N . LEU A 1 93 ? 11.129 -12.544 -5.865 1.00 91.38 93 LEU A N 1
ATOM 747 C CA . LEU A 1 93 ? 10.465 -13.567 -6.667 1.00 91.38 93 LEU A CA 1
ATOM 748 C C . LEU A 1 93 ? 11.487 -14.443 -7.397 1.00 91.38 93 LEU A C 1
ATOM 750 O O . LEU A 1 93 ? 11.655 -14.393 -8.609 1.00 91.38 93 LEU A O 1
ATOM 754 N N . GLY A 1 94 ? 12.114 -15.333 -6.628 1.00 92.62 94 GLY A N 1
ATOM 755 C CA . GLY A 1 94 ? 13.176 -16.196 -7.127 1.00 92.62 94 GLY A CA 1
ATOM 756 C C . GLY A 1 94 ? 14.495 -15.444 -7.112 1.00 92.62 94 GLY A C 1
ATOM 757 O O . GLY A 1 94 ? 15.132 -15.395 -6.055 1.00 92.62 94 GLY A O 1
ATOM 758 N N . CYS A 1 95 ? 14.932 -14.905 -8.248 1.00 94.38 95 CYS A N 1
ATOM 759 C CA . CYS A 1 95 ? 15.966 -13.882 -8.221 1.00 94.38 95 CYS A CA 1
ATOM 760 C C . CYS A 1 95 ? 15.401 -12.557 -7.694 1.00 94.38 95 CYS A C 1
ATOM 762 O O . CYS A 1 95 ? 14.302 -12.153 -8.028 1.00 94.38 95 CYS A O 1
ATOM 764 N N . SER A 1 96 ? 16.144 -11.918 -6.791 1.00 93.31 96 SER A N 1
ATOM 765 C CA . SER A 1 96 ? 15.771 -10.620 -6.225 1.00 93.31 96 SER A CA 1
ATOM 766 C C . SER A 1 96 ? 16.066 -9.477 -7.191 1.00 93.31 96 SER A C 1
ATOM 768 O O . SER A 1 96 ? 15.369 -8.479 -7.218 1.00 93.31 96 SER A O 1
ATOM 770 N N . ASP A 1 97 ? 17.134 -9.601 -7.980 1.00 93.69 97 ASP A N 1
ATOM 771 C CA . ASP A 1 97 ? 17.709 -8.491 -8.747 1.00 93.69 97 ASP A CA 1
ATOM 772 C C . ASP A 1 97 ? 17.017 -8.286 -10.110 1.00 93.69 97 ASP A C 1
ATOM 774 O O . ASP A 1 97 ? 17.510 -7.524 -10.943 1.00 93.69 97 ASP A O 1
ATOM 778 N N . ASP A 1 98 ? 15.919 -8.995 -10.370 1.00 94.19 98 ASP A N 1
ATOM 779 C CA . ASP A 1 98 ? 15.153 -8.934 -11.614 1.00 94.19 98 ASP A CA 1
ATOM 780 C C . ASP A 1 98 ? 13.646 -8.738 -11.387 1.00 94.19 98 ASP A C 1
ATOM 782 O O . ASP A 1 98 ? 12.847 -9.020 -12.281 1.00 94.19 98 ASP A O 1
ATOM 786 N N . ASP A 1 99 ? 13.254 -8.203 -10.229 1.00 95.06 99 ASP A N 1
ATOM 787 C CA . ASP A 1 99 ? 11.859 -7.912 -9.921 1.00 95.06 99 ASP A CA 1
ATOM 788 C C . ASP A 1 99 ? 11.385 -6.588 -10.556 1.00 95.06 99 ASP A C 1
ATOM 790 O O . ASP A 1 99 ? 12.103 -5.589 -10.671 1.00 95.06 99 ASP A O 1
ATOM 794 N N . PHE A 1 100 ? 10.110 -6.581 -10.927 1.00 97.50 100 PHE A N 1
ATOM 795 C CA . PHE A 1 100 ? 9.268 -5.418 -11.163 1.00 97.50 100 PHE A CA 1
ATOM 796 C C . PHE A 1 100 ? 8.054 -5.460 -10.243 1.00 97.50 100 PHE A C 1
ATOM 798 O O . PHE A 1 100 ? 7.656 -6.501 -9.709 1.00 97.50 100 PHE A O 1
ATOM 805 N N . VAL A 1 101 ? 7.436 -4.295 -10.063 1.00 98.06 101 VAL A N 1
ATOM 806 C CA . VAL A 1 101 ? 6.250 -4.135 -9.221 1.00 98.06 101 VAL A CA 1
ATOM 807 C C . VAL A 1 101 ? 5.222 -3.218 -9.855 1.00 98.06 101 VAL A C 1
ATOM 809 O O . VAL A 1 101 ? 5.529 -2.347 -10.663 1.00 98.06 101 VAL A O 1
ATOM 812 N N . GLY A 1 102 ? 3.974 -3.384 -9.447 1.00 97.69 102 GLY A N 1
ATOM 813 C CA . GLY A 1 102 ? 2.909 -2.472 -9.822 1.00 97.69 102 GLY A CA 1
ATOM 814 C C . GLY A 1 102 ? 1.666 -2.679 -8.990 1.00 97.69 102 GLY A C 1
ATOM 815 O O . GLY A 1 102 ? 1.662 -3.428 -8.010 1.00 97.69 102 GLY A O 1
ATOM 816 N N . CYS A 1 103 ? 0.598 -1.990 -9.367 1.00 98.00 103 CYS A N 1
ATOM 817 C CA . CYS A 1 103 ? -0.677 -2.163 -8.694 1.00 98.00 103 CYS A CA 1
ATOM 818 C C . CYS A 1 103 ? -1.861 -2.148 -9.656 1.00 98.00 103 CYS A C 1
ATOM 820 O O . CYS A 1 103 ? -1.808 -1.615 -10.761 1.00 98.00 103 CYS A O 1
ATOM 822 N N . ASP A 1 104 ? -2.939 -2.790 -9.226 1.00 97.88 104 ASP A N 1
ATOM 823 C CA . ASP A 1 104 ? -4.244 -2.733 -9.857 1.00 97.88 104 ASP A CA 1
ATOM 824 C C . ASP A 1 104 ? -5.176 -1.933 -8.946 1.00 97.88 104 ASP A C 1
ATOM 826 O O . ASP A 1 104 ? -5.650 -2.416 -7.912 1.00 97.88 104 ASP A O 1
ATOM 830 N N . VAL A 1 105 ? -5.417 -0.680 -9.323 1.00 97.38 105 VAL A N 1
ATOM 831 C CA . VAL A 1 105 ? -6.185 0.287 -8.535 1.00 97.38 105 VAL A CA 1
ATOM 832 C C . VAL A 1 105 ? -7.658 -0.102 -8.478 1.00 97.38 105 VAL A C 1
ATOM 834 O O . VAL A 1 105 ? -8.305 0.093 -7.456 1.00 97.38 105 VAL A O 1
ATOM 837 N N . GLN A 1 106 ? -8.212 -0.698 -9.531 1.00 97.00 106 GLN A N 1
ATOM 838 C CA . GLN A 1 106 ? -9.602 -1.152 -9.522 1.00 97.00 106 GLN A CA 1
ATOM 839 C C . GLN A 1 106 ? -9.840 -2.324 -8.571 1.00 97.00 106 GLN A C 1
ATOM 841 O O . GLN A 1 106 ? -10.935 -2.426 -8.002 1.00 97.00 106 GLN A O 1
ATOM 846 N N . ARG A 1 107 ? -8.838 -3.197 -8.420 1.00 96.50 107 ARG A N 1
ATOM 847 C CA . ARG A 1 107 ? -8.875 -4.371 -7.541 1.00 96.50 107 ARG A CA 1
ATOM 848 C C . ARG A 1 107 ? -8.345 -4.107 -6.136 1.00 96.50 107 ARG A C 1
ATOM 850 O O . ARG A 1 107 ? -8.695 -4.880 -5.261 1.00 96.50 107 ARG A O 1
ATOM 857 N N . GLY A 1 108 ? -7.573 -3.042 -5.918 1.00 96.69 108 GLY A N 1
ATOM 858 C CA . GLY A 1 108 ? -6.917 -2.792 -4.631 1.00 96.69 108 GLY A CA 1
ATOM 859 C C . GLY A 1 108 ? -5.680 -3.668 -4.392 1.00 96.69 108 GLY A C 1
ATOM 860 O O . GLY A 1 108 ? -5.303 -3.877 -3.246 1.00 96.69 108 GLY A O 1
ATOM 861 N N . LEU A 1 109 ? -5.061 -4.173 -5.464 1.00 97.62 109 LEU A N 1
ATOM 862 C CA . LEU A 1 109 ? -4.021 -5.203 -5.424 1.00 97.62 109 LEU A CA 1
ATOM 863 C C . LEU A 1 109 ? -2.643 -4.605 -5.733 1.00 97.62 109 LEU A C 1
ATOM 865 O O . LEU A 1 109 ? -2.441 -4.087 -6.827 1.00 97.62 109 LEU A O 1
ATOM 869 N N . GLY A 1 110 ? -1.678 -4.736 -4.827 1.00 97.94 110 GLY A N 1
ATOM 870 C CA . GLY A 1 110 ? -0.255 -4.576 -5.151 1.00 97.94 110 GLY A CA 1
ATOM 871 C C . GLY A 1 110 ? 0.330 -5.886 -5.679 1.00 97.94 110 GLY A C 1
ATOM 872 O O . GLY A 1 110 ? -0.064 -6.948 -5.202 1.00 97.94 110 GLY A O 1
ATOM 873 N N . TYR A 1 111 ? 1.247 -5.857 -6.643 1.00 97.75 111 TYR A N 1
ATOM 874 C CA . TYR A 1 111 ? 1.838 -7.074 -7.204 1.00 97.75 111 TYR A CA 1
ATOM 875 C C . TYR A 1 111 ? 3.321 -6.926 -7.562 1.00 97.75 111 TYR A C 1
ATOM 877 O O . TYR A 1 111 ? 3.804 -5.827 -7.829 1.00 97.75 111 TYR A O 1
ATOM 885 N N . GLY A 1 112 ? 4.022 -8.061 -7.558 1.00 96.88 112 GLY A N 1
ATOM 886 C CA . GLY A 1 112 ? 5.410 -8.227 -7.985 1.00 96.88 112 GLY A CA 1
ATOM 887 C C . GLY A 1 112 ? 5.548 -9.380 -8.985 1.00 96.88 112 GLY A C 1
ATOM 888 O O . GLY A 1 112 ? 4.789 -10.357 -8.928 1.00 96.88 112 GLY A O 1
ATOM 889 N N . TYR A 1 113 ? 6.468 -9.232 -9.932 1.00 96.12 113 TYR A N 1
ATOM 890 C CA . TYR A 1 113 ? 6.687 -10.126 -11.073 1.00 96.12 113 TYR A CA 1
ATOM 891 C C . TYR A 1 113 ? 8.095 -9.901 -11.637 1.00 96.12 113 TYR A C 1
ATOM 893 O O . TYR A 1 113 ? 8.632 -8.814 -11.478 1.00 96.12 113 TYR A O 1
ATOM 901 N N . ASN A 1 114 ? 8.690 -10.883 -12.317 1.00 94.94 114 ASN A N 1
ATOM 902 C CA . ASN A 1 114 ? 10.008 -10.682 -12.927 1.00 94.94 114 ASN A CA 1
ATOM 903 C C . ASN 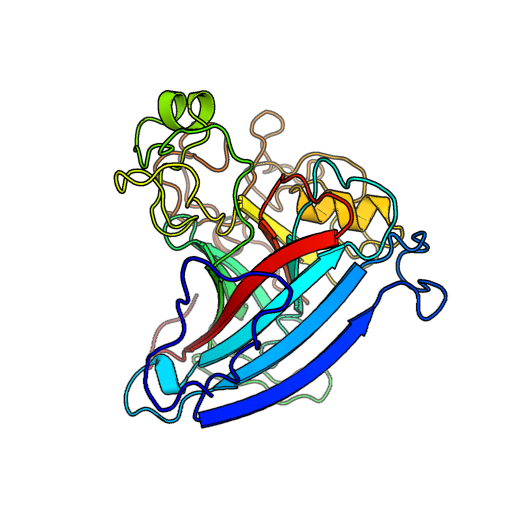A 1 114 ? 9.927 -9.741 -14.136 1.00 94.94 114 ASN A C 1
ATOM 905 O O . ASN A 1 114 ? 8.964 -9.765 -14.909 1.00 94.94 114 ASN A O 1
ATOM 909 N N . GLY A 1 115 ? 10.990 -8.969 -14.344 1.00 94.19 115 GLY A N 1
ATOM 910 C CA . GLY A 1 115 ? 11.110 -8.019 -15.443 1.00 94.19 115 GLY A CA 1
ATOM 911 C C . GLY A 1 115 ? 11.326 -8.643 -16.818 1.00 94.19 115 GLY A C 1
ATOM 912 O O . GLY A 1 115 ? 11.332 -7.933 -17.827 1.00 94.19 115 GLY A O 1
ATOM 913 N N . ASP A 1 116 ? 11.469 -9.967 -16.895 1.00 92.31 116 ASP A N 1
ATOM 914 C CA . ASP A 1 116 ? 11.423 -10.696 -18.153 1.00 92.31 116 ASP A CA 1
ATOM 915 C C . ASP A 1 116 ? 10.695 -12.056 -18.055 1.00 92.31 116 ASP A C 1
ATOM 917 O O . ASP A 1 116 ? 9.988 -12.385 -17.105 1.00 92.31 116 ASP A O 1
ATOM 921 N N . ASN A 1 117 ? 10.793 -12.843 -19.127 1.00 92.56 117 ASN A N 1
ATOM 922 C CA . ASN A 1 117 ? 10.092 -14.117 -19.274 1.00 92.56 117 ASN A CA 1
ATOM 923 C C . ASN A 1 117 ? 10.771 -15.311 -18.581 1.00 92.56 117 ASN A C 1
ATOM 925 O O . ASN A 1 117 ? 10.262 -16.436 -18.699 1.00 92.56 117 ASN A O 1
ATOM 929 N N . ASN A 1 118 ? 11.931 -15.122 -17.958 1.00 92.81 118 ASN A N 1
ATOM 930 C CA . ASN A 1 118 ? 12.772 -16.182 -17.431 1.00 92.81 118 ASN A CA 1
ATOM 931 C C . ASN A 1 118 ? 13.484 -15.755 -16.144 1.00 92.81 118 ASN A C 1
ATOM 933 O O . ASN A 1 118 ? 14.583 -15.230 -16.188 1.00 92.81 118 ASN A O 1
ATOM 937 N N . ASP A 1 119 ? 12.933 -16.153 -15.005 1.00 94.06 119 ASP A N 1
ATOM 938 C CA . ASP A 1 119 ? 13.604 -15.959 -13.720 1.00 94.06 119 ASP A CA 1
ATOM 939 C C . ASP A 1 119 ? 14.815 -16.902 -13.594 1.00 94.06 119 ASP A C 1
ATOM 941 O O . ASP A 1 119 ? 14.691 -18.116 -13.344 1.00 94.06 119 ASP A O 1
ATOM 945 N N . GLU A 1 120 ? 16.007 -16.365 -13.844 1.00 95.00 120 GLU A N 1
ATOM 946 C CA . GLU 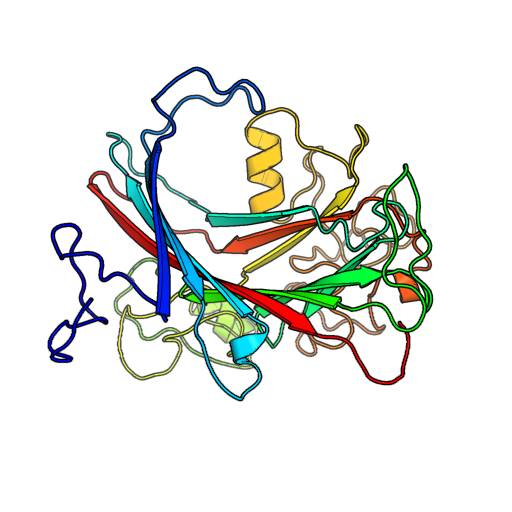A 1 120 ? 17.264 -17.078 -13.679 1.00 95.00 120 GLU A CA 1
ATOM 947 C C . GLU A 1 120 ? 17.759 -17.029 -12.240 1.00 95.00 120 GLU A C 1
ATOM 949 O O . GLU A 1 120 ? 17.676 -16.026 -11.560 1.00 95.00 120 GLU A O 1
ATOM 954 N N . GLY A 1 121 ? 18.405 -18.099 -11.773 1.00 93.81 121 GLY A N 1
ATOM 955 C CA . GLY A 1 121 ? 18.999 -18.061 -10.438 1.00 93.81 121 GLY A CA 1
ATOM 956 C C . GLY A 1 121 ? 20.090 -16.992 -10.299 1.00 93.81 121 GLY A C 1
ATOM 957 O O . GLY A 1 121 ? 21.069 -17.000 -11.050 1.00 93.81 121 GLY A O 1
ATOM 958 N N . CYS A 1 122 ? 19.981 -16.160 -9.266 1.00 93.75 122 CYS A N 1
ATOM 959 C CA . CYS A 1 122 ? 20.991 -15.187 -8.861 1.00 93.75 122 CYS A CA 1
ATOM 960 C C . CYS A 1 122 ? 21.312 -15.313 -7.366 1.00 93.75 122 CYS A C 1
ATOM 962 O O . CYS A 1 122 ? 20.635 -16.019 -6.621 1.00 93.75 122 CYS A O 1
ATOM 964 N N . ASN A 1 123 ? 22.421 -14.713 -6.919 1.00 88.75 123 ASN A N 1
ATOM 965 C CA . ASN A 1 123 ? 22.820 -14.662 -5.501 1.00 88.75 123 ASN A CA 1
ATOM 966 C C . ASN A 1 123 ? 22.851 -16.020 -4.751 1.00 88.75 123 ASN A C 1
ATOM 968 O O . ASN A 1 123 ? 22.856 -16.073 -3.524 1.00 88.75 123 ASN A O 1
ATOM 972 N N . GLY A 1 124 ? 22.954 -17.136 -5.485 1.00 88.19 124 GLY A N 1
ATOM 973 C CA . GLY A 1 124 ? 22.954 -18.495 -4.935 1.00 88.19 124 GLY A CA 1
ATOM 974 C C . GLY A 1 124 ? 21.566 -19.115 -4.734 1.00 88.19 124 GLY A C 1
ATOM 975 O O . GLY A 1 124 ? 21.496 -20.264 -4.287 1.00 88.19 124 GLY A O 1
ATOM 976 N N . TYR A 1 125 ? 20.494 -18.409 -5.094 1.00 89.50 125 TYR A N 1
ATOM 977 C CA . TYR A 1 125 ? 19.120 -18.898 -5.077 1.00 89.50 125 TYR A CA 1
ATOM 978 C C . TYR A 1 125 ? 18.704 -19.412 -6.462 1.00 89.50 125 TYR A C 1
ATOM 980 O O . TYR A 1 125 ? 19.156 -18.892 -7.485 1.00 89.50 125 TYR A O 1
ATOM 988 N N . PRO A 1 126 ? 17.906 -20.491 -6.531 1.00 93.00 126 PRO A N 1
ATOM 989 C CA . PRO A 1 126 ? 17.320 -20.924 -7.789 1.00 93.00 126 PRO A CA 1
ATOM 990 C C . PRO A 1 126 ? 16.167 -19.991 -8.177 1.00 93.00 126 PRO A C 1
ATOM 992 O O . PRO A 1 126 ? 15.270 -19.783 -7.368 1.00 93.00 126 PRO A O 1
ATOM 995 N N . GLY A 1 127 ? 16.162 -19.509 -9.419 1.00 93.94 127 GLY A N 1
ATOM 996 C CA . GLY A 1 127 ? 14.991 -18.864 -10.011 1.00 93.94 127 GLY A CA 1
ATOM 997 C C . GLY A 1 127 ? 13.914 -19.879 -10.421 1.00 93.94 127 GLY A C 1
ATOM 998 O O . GLY A 1 127 ? 14.146 -21.098 -10.475 1.00 93.94 127 GLY A O 1
ATOM 999 N N . TYR A 1 128 ? 12.721 -19.382 -10.724 1.00 94.06 128 TYR A N 1
ATOM 1000 C CA . TYR A 1 128 ? 11.538 -20.117 -11.170 1.00 94.06 128 TYR A CA 1
ATOM 1001 C C . TYR A 1 128 ? 11.575 -20.509 -12.658 1.00 94.06 128 TYR A C 1
ATOM 1003 O O . TYR A 1 128 ? 10.756 -21.342 -13.087 1.00 94.06 128 TYR A O 1
ATOM 1011 N N . GLY A 1 129 ? 12.537 -19.986 -13.424 1.00 93.81 129 GLY A N 1
ATOM 1012 C CA . GLY A 1 129 ? 12.750 -20.245 -14.846 1.00 93.81 129 GLY A CA 1
ATOM 1013 C C . GLY A 1 129 ? 11.674 -19.631 -15.743 1.00 93.81 129 GLY A C 1
ATOM 1014 O O . GLY A 1 129 ? 10.979 -18.694 -15.365 1.00 93.81 129 GLY A O 1
ATOM 1015 N N . LEU A 1 130 ? 11.510 -20.202 -16.941 1.00 92.50 130 LEU A N 1
ATOM 1016 C CA . LEU A 1 130 ? 10.576 -19.689 -17.947 1.00 92.50 130 LEU A CA 1
ATOM 1017 C C . LEU A 1 130 ? 9.145 -19.578 -17.418 1.00 92.50 130 LEU A C 1
ATOM 1019 O O . LEU A 1 130 ? 8.642 -20.526 -16.810 1.00 92.50 130 LEU A O 1
ATOM 1023 N N . GLN A 1 131 ? 8.464 -18.484 -17.764 1.00 91.06 131 GLN A N 1
ATOM 1024 C CA . GLN A 1 131 ? 7.114 -18.157 -17.289 1.00 91.06 131 GLN A CA 1
ATOM 1025 C C . GLN A 1 131 ? 7.089 -18.101 -15.757 1.00 91.06 131 GLN A C 1
ATOM 1027 O O . GLN A 1 131 ? 6.473 -18.979 -15.137 1.00 91.06 131 GLN A O 1
ATOM 1032 N N . PRO A 1 132 ? 7.816 -17.157 -15.136 1.00 93.38 132 PRO A N 1
ATOM 1033 C CA . PRO A 1 132 ? 7.824 -17.041 -13.690 1.00 93.38 132 PRO A CA 1
ATOM 1034 C C . PRO A 1 132 ? 6.410 -16.788 -13.141 1.00 93.38 132 PRO A C 1
ATOM 1036 O O . PRO A 1 132 ? 5.499 -16.398 -13.883 1.00 93.38 132 PRO A O 1
ATOM 1039 N N . PRO A 1 133 ? 6.168 -17.110 -11.860 1.00 93.81 133 PRO A N 1
ATOM 1040 C CA . PRO A 1 133 ? 4.935 -16.711 -11.200 1.00 93.81 133 PRO A CA 1
ATOM 1041 C C . PRO A 1 133 ? 4.814 -15.179 -11.109 1.00 93.81 133 PRO A C 1
ATOM 1043 O O . PRO A 1 133 ? 5.692 -14.440 -11.520 1.00 93.81 133 PRO A O 1
ATOM 1046 N N . ALA A 1 134 ? 3.704 -14.706 -10.563 1.00 94.62 134 ALA A N 1
ATOM 1047 C CA . ALA A 1 134 ? 3.573 -13.373 -9.998 1.00 94.62 134 ALA A CA 1
ATOM 1048 C C . ALA A 1 134 ? 2.970 -13.517 -8.599 1.00 94.62 134 ALA A C 1
ATOM 1050 O O . ALA A 1 134 ? 2.212 -14.465 -8.336 1.00 94.62 134 ALA A O 1
ATOM 1051 N N . ILE A 1 135 ? 3.298 -12.581 -7.715 1.00 95.56 135 ILE A N 1
ATOM 1052 C CA . ILE A 1 135 ? 2.747 -12.489 -6.364 1.00 95.56 135 ILE A CA 1
ATOM 1053 C C . ILE A 1 135 ? 1.909 -11.220 -6.246 1.00 95.56 135 ILE A C 1
ATOM 1055 O O . ILE A 1 135 ? 2.295 -10.161 -6.727 1.00 95.56 135 ILE A O 1
ATOM 1059 N N . GLY A 1 136 ? 0.742 -11.325 -5.623 1.00 96.44 136 GLY A N 1
ATOM 1060 C CA . GLY A 1 136 ? -0.175 -10.221 -5.387 1.00 96.44 136 GLY A CA 1
ATOM 1061 C C . GLY A 1 136 ? -0.553 -10.130 -3.916 1.00 96.44 136 GLY A C 1
ATOM 1062 O O . GLY A 1 136 ? -0.630 -11.145 -3.224 1.00 96.44 136 GLY A O 1
ATOM 1063 N N . VAL A 1 137 ? -0.804 -8.920 -3.432 1.00 97.25 137 VAL A N 1
ATOM 1064 C CA . VAL A 1 137 ? -1.157 -8.635 -2.044 1.00 97.25 137 VAL A CA 1
ATOM 1065 C C . VAL A 1 137 ? -2.336 -7.669 -2.017 1.00 97.25 137 VAL A C 1
ATOM 1067 O O . VAL A 1 137 ? -2.275 -6.604 -2.622 1.00 97.25 137 VAL A O 1
ATOM 1070 N N . ASP A 1 138 ? -3.397 -8.020 -1.294 1.00 95.00 138 ASP A N 1
ATOM 1071 C CA . ASP A 1 138 ? -4.672 -7.286 -1.273 1.00 95.00 138 ASP A CA 1
ATOM 1072 C C . ASP A 1 138 ? -5.197 -7.099 0.158 1.00 95.00 138 ASP A C 1
ATOM 1074 O O . ASP A 1 138 ? -5.049 -7.975 1.018 1.00 95.00 138 ASP A O 1
ATOM 1078 N N . PHE A 1 139 ? -5.854 -5.968 0.401 1.00 93.50 139 PHE A N 1
ATOM 1079 C CA . PHE A 1 139 ? -6.643 -5.706 1.598 1.00 93.50 139 PHE A CA 1
ATOM 1080 C C . PHE A 1 139 ? -8.064 -6.258 1.438 1.00 93.50 139 PHE A C 1
ATOM 1082 O O . PHE A 1 139 ? -8.958 -5.581 0.938 1.00 93.50 139 PHE A O 1
ATOM 1089 N N . PHE A 1 140 ? -8.317 -7.449 1.981 1.00 90.69 140 PHE A N 1
ATOM 1090 C CA . PHE A 1 140 ? -9.675 -8.006 2.044 1.00 90.69 140 PHE A CA 1
ATOM 1091 C C . PHE A 1 140 ? -10.561 -7.248 3.039 1.00 90.69 140 PHE A C 1
ATOM 1093 O O . PHE A 1 140 ? -11.756 -7.061 2.816 1.00 90.69 140 PHE A O 1
ATOM 1100 N N . GLU A 1 141 ? -9.967 -6.817 4.151 1.00 91.19 141 GLU A N 1
ATOM 1101 C CA . GLU A 1 141 ? -10.594 -5.944 5.138 1.00 91.19 141 GLU A CA 1
ATOM 1102 C C . GLU A 1 141 ? -9.519 -4.992 5.658 1.00 91.19 141 GLU A C 1
ATOM 1104 O O . GLU A 1 141 ? -8.623 -5.429 6.372 1.00 91.19 141 GLU A O 1
ATOM 1109 N N . GLY A 1 142 ? -9.554 -3.702 5.336 1.00 93.62 142 GLY A N 1
ATOM 1110 C CA . GLY A 1 142 ? -8.654 -2.746 5.983 1.00 93.62 142 GLY A CA 1
ATOM 1111 C C . GLY A 1 142 ? -9.258 -2.083 7.222 1.00 93.62 142 GLY A C 1
ATOM 1112 O O . GLY A 1 142 ? -10.298 -2.520 7.739 1.00 93.62 142 GLY A O 1
ATOM 1113 N N . PRO A 1 143 ? -8.575 -1.044 7.737 1.00 94.50 143 PRO A N 1
ATOM 1114 C CA . PRO A 1 143 ? -9.055 -0.240 8.852 1.00 94.50 143 PRO A CA 1
ATOM 1115 C C . PRO A 1 143 ? -10.402 0.413 8.540 1.00 94.50 143 PRO A C 1
ATOM 1117 O O . PRO A 1 143 ? -10.674 0.751 7.387 1.00 94.50 143 PRO A O 1
ATOM 1120 N N . PHE A 1 144 ? -11.214 0.618 9.572 1.00 93.38 144 PHE A N 1
ATOM 1121 C CA . PHE A 1 144 ? -12.436 1.405 9.451 1.00 93.38 144 PHE A CA 1
ATOM 1122 C C . PHE A 1 144 ? -12.121 2.863 9.113 1.00 93.38 144 PHE A C 1
ATOM 1124 O O . PHE A 1 144 ? -11.140 3.430 9.607 1.00 93.38 144 PHE A O 1
ATOM 1131 N N . GLN A 1 145 ? -12.977 3.449 8.282 1.00 95.12 145 GLN A N 1
ATOM 1132 C CA . GLN A 1 145 ? -13.061 4.892 8.122 1.00 95.12 145 GLN A CA 1
ATOM 1133 C C . GLN A 1 145 ? -13.592 5.526 9.420 1.00 95.12 145 GLN A C 1
ATOM 1135 O O . GLN A 1 145 ? -14.322 4.891 10.181 1.00 95.12 145 GLN A O 1
ATOM 1140 N N . ASP A 1 146 ? -13.189 6.767 9.701 1.00 95.38 146 ASP A N 1
ATOM 1141 C CA . ASP A 1 146 ? -13.695 7.504 10.862 1.00 95.38 146 ASP A CA 1
ATOM 1142 C C . ASP A 1 146 ? -15.204 7.739 10.722 1.00 95.38 146 ASP A C 1
ATOM 1144 O O . ASP A 1 146 ? -15.660 8.197 9.677 1.00 95.38 146 ASP A O 1
ATOM 1148 N N . TYR A 1 147 ? -15.955 7.465 11.790 1.00 94.19 147 TYR A N 1
ATOM 1149 C CA . TYR A 1 147 ? -17.413 7.568 11.785 1.00 94.19 147 TYR A CA 1
ATOM 1150 C C . TYR A 1 147 ? -17.892 9.006 11.563 1.00 94.19 147 TYR A C 1
ATOM 1152 O O . TYR A 1 147 ? -17.500 9.930 12.291 1.00 94.19 147 TYR A O 1
ATOM 1160 N N . ASP A 1 148 ? -18.796 9.180 10.605 1.00 95.88 148 ASP A N 1
ATOM 1161 C CA . ASP A 1 148 ? -19.439 10.449 10.260 1.00 95.88 148 ASP A CA 1
ATOM 1162 C C . ASP A 1 148 ? -20.981 10.353 10.234 1.00 95.88 148 ASP A C 1
ATOM 1164 O O . ASP A 1 148 ? -21.653 11.386 10.119 1.00 95.88 148 ASP A O 1
ATOM 1168 N N . ASN A 1 149 ? -21.548 9.174 10.532 1.00 96.88 149 ASN A N 1
ATOM 1169 C CA . ASN A 1 149 ? -22.976 8.828 10.440 1.00 96.88 149 ASN A CA 1
ATOM 1170 C C . ASN A 1 149 ? -23.510 8.915 9.002 1.00 96.88 149 ASN A C 1
ATOM 1172 O O . ASN A 1 149 ? -24.645 9.356 8.779 1.00 96.88 149 ASN A O 1
ATOM 1176 N N . ILE A 1 150 ? -22.677 8.572 8.022 1.00 96.31 150 ILE A N 1
ATOM 1177 C CA . ILE A 1 150 ? -23.020 8.548 6.602 1.00 96.31 150 ILE A CA 1
ATOM 1178 C C . ILE A 1 150 ? -22.641 7.171 6.041 1.00 96.31 150 ILE A C 1
ATOM 1180 O O . ILE A 1 150 ? -21.713 6.526 6.505 1.00 96.31 150 ILE A O 1
ATOM 1184 N N . ASP A 1 151 ? -23.410 6.707 5.056 1.00 97.00 151 ASP A N 1
ATOM 1185 C CA . ASP A 1 151 ? -22.987 5.649 4.132 1.00 97.00 151 ASP A CA 1
ATOM 1186 C C . ASP A 1 151 ? -22.220 6.323 2.984 1.00 97.00 151 ASP A C 1
ATOM 1188 O O . ASP A 1 151 ? -22.825 6.954 2.100 1.00 97.00 151 ASP A O 1
ATOM 1192 N N . ASN A 1 152 ? -20.887 6.322 3.052 1.00 98.12 152 ASN A N 1
ATOM 1193 C CA . ASN A 1 152 ? -20.056 7.064 2.105 1.00 98.12 152 ASN A CA 1
ATOM 1194 C C . ASN A 1 152 ? -20.132 6.409 0.712 1.00 98.12 152 ASN A C 1
ATOM 1196 O O . ASN A 1 152 ? -20.090 5.188 0.571 1.00 98.12 152 ASN A O 1
ATOM 1200 N N . PRO A 1 153 ? -20.213 7.189 -0.378 1.00 98.25 153 PRO A N 1
ATOM 1201 C CA . PRO A 1 153 ? -20.633 6.642 -1.661 1.00 98.25 153 PRO A CA 1
ATOM 1202 C C . PRO A 1 153 ? -19.540 5.836 -2.376 1.00 98.25 153 PRO A C 1
ATOM 1204 O O . PRO A 1 153 ? -18.388 6.261 -2.483 1.00 98.25 153 PRO A O 1
ATOM 1207 N N . LEU A 1 154 ? -19.948 4.740 -3.021 1.00 98.25 154 LEU A N 1
ATOM 1208 C CA . LEU A 1 154 ? -19.245 4.168 -4.172 1.00 98.25 154 LEU A CA 1
ATOM 1209 C C . LEU A 1 154 ? -19.720 4.885 -5.450 1.00 98.25 154 LEU A C 1
ATOM 1211 O O . LEU A 1 154 ? -20.843 4.666 -5.910 1.00 98.25 154 LEU A O 1
ATOM 1215 N N . THR A 1 155 ? -18.891 5.757 -6.029 1.00 98.00 155 THR A N 1
ATOM 1216 C CA . THR A 1 155 ? -19.282 6.607 -7.170 1.00 98.00 155 THR A CA 1
ATOM 1217 C C . THR A 1 155 ? -18.135 6.886 -8.135 1.00 98.00 155 THR A C 1
ATOM 1219 O O . THR A 1 155 ? -17.049 7.288 -7.741 1.00 98.00 155 THR A O 1
ATOM 1222 N N . THR A 1 156 ? -18.389 6.766 -9.439 1.00 97.12 156 THR A N 1
ATOM 1223 C CA . THR A 1 156 ? -17.393 7.085 -10.477 1.00 97.12 156 THR A CA 1
ATOM 1224 C C . THR A 1 156 ? -17.186 8.589 -10.681 1.00 97.12 156 THR A C 1
ATOM 1226 O O . THR A 1 156 ? -16.338 8.985 -11.478 1.00 97.12 156 THR A O 1
ATOM 1229 N N . ASN A 1 157 ? -17.976 9.447 -10.024 1.00 96.94 157 ASN A N 1
ATOM 1230 C CA . ASN A 1 157 ? -17.718 10.883 -10.006 1.00 96.94 157 ASN A CA 1
ATOM 1231 C C . ASN A 1 157 ? -16.626 11.180 -8.970 1.00 96.94 157 ASN A C 1
ATOM 1233 O O . ASN A 1 157 ? -16.896 11.169 -7.772 1.00 96.94 157 ASN A O 1
ATOM 1237 N N . ILE A 1 158 ? -15.410 11.470 -9.442 1.00 96.62 158 ILE A N 1
ATOM 1238 C CA . ILE A 1 158 ? -14.252 11.724 -8.575 1.00 96.62 158 ILE A CA 1
ATOM 1239 C C . ILE A 1 158 ? -14.497 12.880 -7.600 1.00 96.62 158 ILE A C 1
ATOM 1241 O O . ILE A 1 158 ? -14.114 12.773 -6.441 1.00 96.62 158 ILE A O 1
ATOM 1245 N N . GLY A 1 159 ? -15.170 13.951 -8.034 1.00 96.50 159 GLY A N 1
ATOM 1246 C CA . GLY A 1 159 ? -15.490 15.077 -7.153 1.00 96.50 159 GLY A CA 1
ATOM 1247 C C . GLY A 1 159 ? -16.387 14.650 -5.992 1.00 96.50 159 GLY A C 1
ATOM 1248 O O . GLY A 1 159 ? -16.051 14.894 -4.839 1.00 96.50 159 GLY A O 1
ATOM 1249 N N . ASP A 1 160 ? -17.468 13.923 -6.292 1.00 97.00 160 ASP A N 1
ATOM 1250 C CA . ASP A 1 160 ? -18.393 13.428 -5.264 1.00 97.00 160 ASP A CA 1
ATOM 1251 C C . ASP A 1 160 ? -17.708 12.423 -4.323 1.00 97.00 160 ASP A C 1
ATOM 1253 O O . ASP A 1 160 ? -17.964 12.444 -3.118 1.00 97.00 160 ASP A O 1
ATOM 1257 N N . ALA A 1 161 ? -16.835 11.559 -4.860 1.00 97.44 161 ALA A N 1
ATOM 1258 C CA . ALA A 1 161 ? -16.080 10.590 -4.069 1.00 97.44 161 ALA A CA 1
ATOM 1259 C C . ALA A 1 161 ? -15.123 11.291 -3.091 1.00 97.44 161 ALA A C 1
ATOM 1261 O O . ALA A 1 161 ? -15.055 10.903 -1.932 1.00 97.44 161 ALA A O 1
ATOM 1262 N N . VAL A 1 162 ? -14.423 12.348 -3.517 1.00 96.12 162 VAL A N 1
ATOM 1263 C CA . VAL A 1 162 ? -13.553 13.135 -2.626 1.00 96.12 162 VAL A CA 1
ATOM 1264 C C . VAL A 1 162 ? -14.372 13.898 -1.584 1.00 96.12 162 VAL A C 1
ATOM 1266 O O . VAL A 1 162 ? -14.093 13.792 -0.390 1.00 96.12 162 VAL A O 1
ATOM 1269 N N . ASP A 1 163 ? -15.395 14.638 -2.017 1.00 96.69 163 ASP A N 1
ATOM 1270 C CA . ASP A 1 163 ? -16.170 15.531 -1.146 1.00 96.69 163 ASP A CA 1
ATOM 1271 C C . ASP A 1 163 ? -16.986 14.770 -0.090 1.00 96.69 163 ASP A C 1
ATOM 1273 O O . ASP A 1 163 ? -17.247 15.299 0.991 1.00 96.69 163 ASP A O 1
ATOM 1277 N N . SER A 1 164 ? -17.374 13.528 -0.396 1.00 96.94 164 SER A N 1
ATOM 1278 C CA . SER A 1 164 ? -18.195 12.680 0.478 1.00 96.94 164 SER A CA 1
ATOM 1279 C C . SER A 1 164 ? -17.402 11.557 1.149 1.00 96.94 164 SER A C 1
ATOM 1281 O O . SER A 1 164 ? -18.018 10.612 1.635 1.00 96.94 164 SER A O 1
ATOM 1283 N N . LEU A 1 165 ? -16.062 11.620 1.136 1.00 97.19 165 LEU A N 1
ATOM 1284 C CA . LEU A 1 165 ? -15.169 10.589 1.693 1.00 97.19 165 LEU A CA 1
ATOM 1285 C C . LEU A 1 165 ? -15.478 9.166 1.179 1.00 97.19 165 LEU A C 1
ATOM 1287 O O . LEU A 1 165 ? -15.367 8.184 1.907 1.00 97.19 165 LEU A O 1
ATOM 1291 N N . GLY A 1 166 ? -15.903 9.063 -0.078 1.00 97.94 166 GLY A N 1
ATOM 1292 C CA . GLY A 1 166 ? -16.237 7.826 -0.772 1.00 97.94 166 GLY A CA 1
ATOM 1293 C C . GLY A 1 166 ? -15.071 7.225 -1.562 1.00 97.94 166 GLY A C 1
ATOM 1294 O O . GLY A 1 166 ? -13.896 7.565 -1.373 1.00 97.94 166 GLY A O 1
ATOM 1295 N N . ILE A 1 167 ? -15.405 6.318 -2.483 1.00 98.31 167 ILE A N 1
ATOM 1296 C CA . ILE A 1 167 ? -14.448 5.680 -3.400 1.00 98.31 167 ILE A CA 1
ATOM 1297 C C . ILE A 1 167 ? -15.021 5.522 -4.811 1.00 98.31 167 ILE A C 1
ATOM 1299 O O . ILE A 1 167 ? -16.225 5.316 -4.965 1.00 98.31 167 ILE A O 1
ATOM 1303 N N . PRO A 1 168 ? -14.179 5.561 -5.858 1.00 98.12 168 PRO A N 1
ATOM 1304 C CA . PRO A 1 168 ? -14.631 5.298 -7.220 1.00 98.12 168 PRO A CA 1
ATOM 1305 C C . PRO A 1 168 ? -14.554 3.840 -7.663 1.00 98.12 168 PRO A C 1
ATOM 1307 O O . PRO A 1 168 ? -15.256 3.452 -8.600 1.00 98.12 168 PRO A O 1
ATOM 1310 N N . TYR A 1 169 ? -13.736 3.022 -7.000 1.00 97.88 169 TYR A N 1
ATOM 1311 C CA . TYR A 1 169 ? -13.565 1.615 -7.344 1.00 97.88 169 TYR A CA 1
ATOM 1312 C C . TYR A 1 169 ? -13.916 0.726 -6.167 1.00 97.88 169 TYR A C 1
ATOM 1314 O O . TYR A 1 169 ? -13.510 0.981 -5.043 1.00 97.88 169 TYR A O 1
ATOM 1322 N N . LYS A 1 170 ? -14.644 -0.356 -6.431 1.00 96.56 170 LYS A N 1
ATOM 1323 C CA . LYS A 1 170 ? -15.074 -1.282 -5.382 1.00 96.56 170 LYS A CA 1
ATOM 1324 C C . LYS A 1 170 ? -13.913 -2.081 -4.768 1.00 96.56 170 LYS A C 1
ATOM 1326 O O . LYS A 1 170 ? -14.052 -2.550 -3.652 1.00 96.56 170 LYS A O 1
ATOM 1331 N N . GLY A 1 171 ? -12.795 -2.273 -5.473 1.00 96.06 171 GLY A N 1
ATOM 1332 C CA . GLY A 1 171 ? -11.660 -3.033 -4.934 1.00 96.06 171 GLY A CA 1
ATOM 1333 C C . GLY A 1 171 ? -10.869 -2.297 -3.850 1.00 96.06 171 GLY A C 1
ATOM 1334 O O . GLY A 1 171 ? -10.214 -2.932 -3.041 1.00 96.06 171 GLY A O 1
ATOM 1335 N N . ILE A 1 172 ? -10.967 -0.966 -3.762 1.00 96.81 172 ILE A N 1
ATOM 1336 C CA . ILE A 1 172 ? -10.206 -0.165 -2.780 1.00 96.81 172 ILE A CA 1
ATOM 1337 C C . ILE A 1 172 ? -10.976 0.108 -1.483 1.00 96.81 172 ILE A C 1
ATOM 1339 O O . ILE A 1 172 ? -10.618 1.010 -0.720 1.00 96.81 172 ILE A O 1
ATOM 1343 N N . GLY A 1 173 ? -12.040 -0.649 -1.220 1.00 96.31 173 GLY A N 1
ATOM 1344 C CA . GLY A 1 173 ? -12.771 -0.581 0.039 1.00 96.31 173 GLY A CA 1
ATOM 1345 C C . GLY A 1 173 ? -14.074 -1.372 0.038 1.00 96.31 173 GLY A C 1
ATOM 1346 O O . GLY A 1 173 ? -14.639 -1.697 -1.003 1.00 96.31 173 GLY A O 1
ATOM 1347 N N . ILE A 1 174 ? -14.575 -1.655 1.234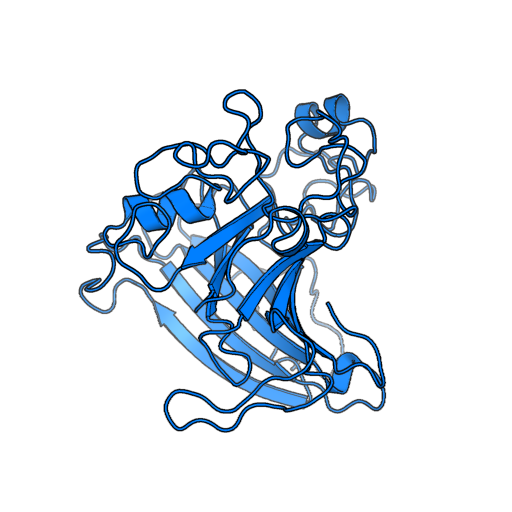 1.00 95.44 174 ILE A N 1
ATOM 1348 C CA . ILE A 1 174 ? -15.860 -2.333 1.453 1.00 95.44 174 ILE A CA 1
ATOM 1349 C C . ILE A 1 174 ? -16.771 -1.453 2.311 1.00 95.44 174 ILE A C 1
ATOM 1351 O O . ILE A 1 174 ? -16.280 -0.574 3.011 1.00 95.44 174 ILE A O 1
ATOM 1355 N N . GLY A 1 175 ? -18.083 -1.678 2.242 1.00 95.44 175 GLY A N 1
ATOM 1356 C CA . GLY A 1 175 ? -19.092 -0.905 2.982 1.00 95.44 175 GLY A CA 1
ATOM 1357 C C . GLY A 1 175 ? -19.666 0.290 2.214 1.00 95.44 175 GLY A C 1
ATOM 1358 O O . GLY A 1 175 ? -20.847 0.568 2.312 1.00 95.44 175 GLY A O 1
ATOM 1359 N N . TYR A 1 176 ? -18.884 0.892 1.317 1.00 97.69 176 TYR A N 1
ATOM 1360 C CA . TYR A 1 176 ? -19.292 2.089 0.575 1.00 97.69 176 TYR A CA 1
ATOM 1361 C C . TYR A 1 176 ? -20.549 1.910 -0.297 1.00 97.69 176 TYR A C 1
ATOM 1363 O O . TYR A 1 176 ? -20.564 1.106 -1.242 1.00 97.69 176 TYR A O 1
ATOM 1371 N N . GLY A 1 177 ? -21.559 2.744 -0.056 1.00 97.06 177 GLY A N 1
ATOM 1372 C CA . GLY A 1 177 ? -22.800 2.833 -0.822 1.00 97.06 177 GLY A CA 1
ATOM 1373 C C . GLY A 1 177 ? -23.730 1.636 -0.629 1.00 97.06 177 GLY A C 1
ATOM 1374 O O . GLY A 1 177 ? -24.477 1.298 -1.558 1.00 97.06 177 GLY A O 1
ATOM 1375 N N . ASP A 1 178 ? -23.646 0.945 0.511 1.00 96.38 178 ASP A N 1
ATOM 1376 C CA . ASP A 1 178 ? -24.418 -0.273 0.790 1.00 96.38 178 ASP A CA 1
ATOM 1377 C C . ASP A 1 178 ? -25.702 -0.036 1.614 1.00 96.38 178 ASP A C 1
ATOM 1379 O O . ASP A 1 178 ? -26.521 -0.952 1.781 1.00 96.38 178 ASP A O 1
ATOM 1383 N N . GLY A 1 179 ? -25.930 1.206 2.043 1.00 95.94 179 GLY A N 1
ATOM 1384 C CA . GLY A 1 179 ? -27.062 1.652 2.848 1.00 95.94 179 GLY A CA 1
ATOM 1385 C C . GLY A 1 179 ? -26.873 1.499 4.359 1.00 95.94 179 GLY A C 1
ATOM 1386 O O . GLY A 1 179 ? -27.850 1.697 5.092 1.00 95.94 179 GLY A O 1
ATOM 1387 N N . VAL A 1 180 ? -25.684 1.117 4.831 1.00 95.31 180 VAL A N 1
ATOM 1388 C CA . VAL A 1 180 ? -25.348 0.980 6.253 1.00 95.31 180 VAL A CA 1
ATOM 1389 C C . VAL A 1 180 ? -24.306 2.027 6.628 1.00 95.31 180 VAL A C 1
ATOM 1391 O O . VAL A 1 180 ? -23.163 1.947 6.213 1.00 95.31 180 VAL A O 1
ATOM 1394 N N . GLU A 1 181 ? -24.710 2.978 7.464 1.00 95.75 181 GLU A N 1
ATOM 1395 C CA . GLU A 1 181 ? -23.823 4.027 7.976 1.00 95.75 181 GLU A CA 1
ATOM 1396 C C . GLU A 1 181 ? -22.646 3.434 8.774 1.00 95.75 181 GLU A C 1
ATOM 1398 O O . GLU A 1 181 ? -22.833 2.490 9.555 1.00 95.75 181 GLU A O 1
ATOM 1403 N N . ASP A 1 182 ? -21.463 4.038 8.614 1.00 93.00 182 ASP A N 1
ATOM 1404 C CA . ASP A 1 182 ? -20.256 3.800 9.416 1.00 93.00 182 ASP A CA 1
ATOM 1405 C C . ASP A 1 182 ? -19.713 2.350 9.373 1.00 93.00 182 ASP A C 1
ATOM 1407 O O . ASP A 1 182 ? -19.097 1.867 10.334 1.00 93.00 182 ASP A O 1
ATOM 1411 N N . ASN A 1 183 ? -19.939 1.617 8.275 1.00 93.69 183 ASN A N 1
ATOM 1412 C CA . ASN A 1 183 ? -19.373 0.275 8.070 1.00 93.69 183 ASN A CA 1
ATOM 1413 C C . ASN A 1 183 ? -18.193 0.244 7.075 1.00 93.69 183 ASN A C 1
ATOM 1415 O O . ASN A 1 183 ? -17.656 -0.838 6.791 1.00 93.69 183 ASN A O 1
ATOM 1419 N N . GLU A 1 184 ? -17.785 1.409 6.570 1.00 96.50 184 GLU A N 1
ATOM 1420 C CA . GLU A 1 184 ? -16.758 1.575 5.556 1.00 96.50 184 GLU A CA 1
ATOM 1421 C C . GLU A 1 184 ? -15.390 1.149 6.071 1.00 96.50 184 GLU A C 1
ATOM 1423 O O . GLU A 1 184 ? -14.912 1.566 7.132 1.00 96.50 184 GLU A O 1
ATOM 1428 N N . ARG A 1 185 ? -14.710 0.335 5.268 1.00 95.56 185 ARG A N 1
ATOM 1429 C CA . ARG A 1 185 ? -13.333 -0.076 5.520 1.00 95.56 185 ARG A CA 1
ATOM 1430 C C . ARG A 1 185 ? -12.484 0.217 4.310 1.00 95.56 185 ARG A C 1
ATOM 1432 O O . ARG A 1 185 ? -12.839 -0.120 3.179 1.00 95.56 185 ARG A O 1
ATOM 1439 N N . PHE A 1 186 ? -11.330 0.805 4.572 1.00 96.38 186 PHE A N 1
ATOM 1440 C CA . PHE A 1 186 ? -10.346 1.094 3.548 1.00 96.38 186 PHE A CA 1
ATOM 1441 C C . PHE A 1 186 ? -9.805 -0.193 2.923 1.00 96.38 186 PHE A C 1
ATOM 1443 O O . PHE A 1 186 ? -9.563 -1.169 3.621 1.00 96.38 186 PHE A O 1
ATOM 1450 N N . GLY A 1 187 ? -9.598 -0.186 1.612 1.00 96.44 187 GLY A N 1
ATOM 1451 C CA . GLY A 1 187 ? -8.628 -1.048 0.944 1.00 96.44 187 GLY A CA 1
ATOM 1452 C C . GLY A 1 187 ? -7.327 -0.276 0.724 1.00 96.44 187 GLY A C 1
ATOM 1453 O O . GLY A 1 187 ? -6.989 0.630 1.494 1.00 96.44 187 GLY A O 1
ATOM 1454 N N . MET A 1 188 ? -6.613 -0.593 -0.355 1.00 97.62 188 MET A N 1
ATOM 1455 C CA . MET A 1 188 ? -5.423 0.154 -0.766 1.00 97.62 188 MET A CA 1
ATOM 1456 C C . MET A 1 188 ? -5.776 1.617 -1.098 1.00 97.62 188 MET A C 1
ATOM 1458 O O . MET A 1 188 ? -6.579 1.890 -1.987 1.00 97.62 188 MET A O 1
ATOM 1462 N N . ARG A 1 189 ? -5.172 2.565 -0.375 1.00 96.88 189 ARG A N 1
ATOM 1463 C CA . ARG A 1 189 ? -5.293 4.024 -0.572 1.00 96.88 189 ARG A CA 1
ATOM 1464 C C . ARG A 1 189 ? -4.063 4.645 -1.219 1.00 96.88 189 ARG A C 1
ATOM 1466 O O . ARG A 1 189 ? -4.166 5.715 -1.813 1.00 96.88 189 ARG A O 1
ATOM 1473 N N . ALA A 1 190 ? -2.921 3.984 -1.086 1.00 97.62 190 ALA A N 1
ATOM 1474 C CA . ALA A 1 190 ? -1.695 4.336 -1.769 1.00 97.62 190 ALA A CA 1
ATOM 1475 C C . ALA A 1 190 ? -0.835 3.089 -2.002 1.00 97.62 190 ALA A C 1
ATOM 1477 O O . ALA A 1 190 ? -0.901 2.134 -1.225 1.00 97.62 190 ALA A O 1
ATOM 1478 N N . PHE A 1 191 ? -0.024 3.137 -3.054 1.00 98.44 191 PHE A N 1
ATOM 1479 C CA . PHE A 1 191 ? 0.984 2.153 -3.418 1.00 98.44 191 PHE A CA 1
ATOM 1480 C C . PHE A 1 191 ? 2.272 2.888 -3.790 1.00 98.44 191 PHE A C 1
ATOM 1482 O O . PHE A 1 191 ? 2.276 3.697 -4.721 1.00 98.44 191 PHE A O 1
ATOM 1489 N N . LEU A 1 192 ? 3.350 2.610 -3.058 1.00 98.19 192 LEU A N 1
ATOM 1490 C CA . LEU A 1 192 ? 4.682 3.156 -3.311 1.00 98.19 192 LEU A CA 1
ATOM 1491 C C . LEU A 1 192 ? 5.693 2.016 -3.345 1.00 98.19 192 LEU A C 1
ATOM 1493 O O . LEU A 1 192 ? 5.730 1.204 -2.418 1.00 98.19 192 LEU A O 1
ATOM 1497 N N . TYR A 1 193 ? 6.530 1.990 -4.379 1.00 97.00 193 TYR A N 1
ATOM 1498 C CA . TYR A 1 193 ? 7.681 1.097 -4.428 1.00 97.00 193 TYR A CA 1
ATOM 1499 C C . TYR A 1 193 ? 8.961 1.796 -3.972 1.00 97.00 193 TYR A C 1
ATOM 1501 O O . TYR A 1 193 ? 9.067 3.021 -4.014 1.00 97.00 193 TYR A O 1
ATOM 1509 N N . HIS A 1 194 ? 9.943 1.019 -3.536 1.00 97.25 194 HIS A N 1
ATOM 1510 C CA . HIS A 1 194 ? 11.306 1.490 -3.342 1.00 97.25 194 HIS A CA 1
ATOM 1511 C C . HIS A 1 194 ? 12.306 0.364 -3.597 1.00 97.25 194 HIS A C 1
ATOM 1513 O O . HIS A 1 194 ? 11.974 -0.815 -3.507 1.00 97.25 194 HIS A O 1
ATOM 1519 N N . ASN A 1 195 ? 13.548 0.742 -3.877 1.00 95.88 195 ASN A N 1
ATOM 1520 C CA . ASN A 1 195 ? 14.627 -0.212 -4.124 1.00 95.88 195 ASN A CA 1
ATOM 1521 C C . ASN A 1 195 ? 15.371 -0.563 -2.830 1.00 95.88 195 ASN A C 1
ATOM 1523 O O . ASN A 1 195 ? 15.436 0.254 -1.899 1.00 95.88 195 ASN A O 1
ATOM 1527 N N . ASN A 1 196 ? 16.013 -1.730 -2.798 1.00 95.75 196 ASN A N 1
ATOM 1528 C CA . ASN A 1 196 ? 16.943 -2.120 -1.734 1.00 95.75 196 ASN A CA 1
ATOM 1529 C C . ASN A 1 196 ? 18.278 -1.355 -1.808 1.00 95.75 196 ASN A C 1
ATOM 1531 O O . ASN A 1 196 ? 19.347 -1.892 -2.109 1.00 95.75 196 ASN A O 1
ATOM 1535 N N . ASN A 1 197 ? 18.236 -0.043 -1.578 1.00 95.75 197 ASN A N 1
ATOM 1536 C CA . ASN A 1 197 ? 19.429 0.793 -1.573 1.00 95.75 197 ASN A CA 1
ATOM 1537 C C . ASN A 1 197 ? 19.292 2.020 -0.659 1.00 95.75 197 ASN A C 1
ATOM 1539 O O . ASN A 1 197 ? 18.272 2.272 -0.031 1.00 95.75 197 ASN A O 1
ATOM 1543 N N . SER A 1 198 ? 20.348 2.832 -0.577 1.00 95.44 198 SER A N 1
ATOM 1544 C CA . SER A 1 198 ? 20.377 4.023 0.289 1.00 95.44 198 SER A CA 1
ATOM 1545 C C . SER A 1 198 ? 19.979 5.335 -0.405 1.00 95.44 198 SER A C 1
ATOM 1547 O O . SER A 1 198 ? 19.941 6.379 0.256 1.00 95.44 198 SER A O 1
ATOM 1549 N N . GLY A 1 199 ? 19.653 5.302 -1.701 1.00 95.62 199 GLY A N 1
ATOM 1550 C CA . GLY A 1 199 ? 19.261 6.455 -2.517 1.00 95.62 199 GLY A CA 1
ATOM 1551 C C . GLY A 1 199 ? 17.902 7.041 -2.131 1.00 95.62 199 GLY A C 1
ATOM 1552 O O . GLY A 1 199 ? 17.199 6.495 -1.288 1.00 95.62 199 GLY A O 1
ATOM 1553 N N . VAL A 1 200 ? 17.523 8.181 -2.714 1.00 95.94 200 VAL A N 1
ATOM 1554 C CA . VAL A 1 200 ? 16.274 8.902 -2.371 1.00 95.94 200 VAL A CA 1
ATOM 1555 C C . VAL A 1 200 ? 14.995 8.092 -2.631 1.00 95.94 200 VAL A C 1
ATOM 1557 O O . VAL A 1 200 ? 14.017 8.280 -1.915 1.00 95.94 200 VAL A O 1
ATOM 1560 N N . THR A 1 201 ? 15.052 7.130 -3.553 1.00 95.88 201 THR A N 1
ATOM 1561 C CA . THR A 1 201 ? 14.006 6.137 -3.855 1.00 95.88 201 THR A CA 1
ATOM 1562 C C . THR A 1 201 ? 14.266 4.764 -3.213 1.00 95.88 201 THR A C 1
ATOM 1564 O O . THR A 1 201 ? 13.702 3.759 -3.630 1.00 95.88 201 THR A O 1
ATOM 1567 N N . GLY A 1 202 ? 15.172 4.694 -2.232 1.00 96.94 202 GLY A N 1
ATOM 1568 C CA . GLY A 1 202 ? 15.580 3.459 -1.554 1.00 96.94 202 GLY A CA 1
ATOM 1569 C C . GLY A 1 202 ? 14.995 3.303 -0.147 1.00 96.94 202 GLY A C 1
ATOM 1570 O O . GLY A 1 202 ? 14.001 3.933 0.196 1.00 96.94 202 GLY A O 1
ATOM 1571 N N . ASP A 1 203 ? 15.639 2.537 0.726 1.00 97.25 203 ASP A N 1
ATOM 1572 C CA . ASP A 1 203 ? 15.118 2.223 2.059 1.00 97.25 203 ASP A CA 1
ATOM 1573 C C . ASP A 1 203 ? 14.973 3.452 2.984 1.00 97.25 203 ASP A C 1
ATOM 1575 O O . ASP A 1 203 ? 15.832 4.361 2.992 1.00 97.25 203 ASP A O 1
ATOM 1579 N N . PRO A 1 204 ? 13.909 3.483 3.813 1.00 97.12 204 PRO A N 1
ATOM 1580 C CA . PRO A 1 204 ? 13.753 4.451 4.885 1.00 97.12 204 PRO A CA 1
ATOM 1581 C C . PRO A 1 204 ? 14.652 4.091 6.081 1.00 97.12 204 PRO A C 1
ATOM 1583 O O . PRO A 1 204 ? 14.838 2.937 6.445 1.00 97.12 204 PRO A O 1
ATOM 1586 N N . SER A 1 205 ? 15.193 5.110 6.744 1.00 96.75 205 SER A N 1
ATOM 1587 C CA . SER A 1 205 ? 16.210 4.977 7.806 1.00 96.75 205 SER A CA 1
ATOM 1588 C C . SER A 1 205 ? 15.838 5.671 9.116 1.00 96.75 205 SER A C 1
ATOM 1590 O O . SER A 1 205 ? 16.514 5.517 10.129 1.00 96.75 205 SER A O 1
ATOM 1592 N N . VAL A 1 206 ? 14.767 6.466 9.111 1.00 97.06 206 VAL A N 1
ATOM 1593 C CA . VAL A 1 206 ? 14.243 7.155 10.295 1.00 97.06 206 VAL A CA 1
ATOM 1594 C C . VAL A 1 206 ? 12.722 7.158 10.261 1.00 97.06 206 VAL A C 1
ATOM 1596 O O . VAL A 1 206 ? 12.134 7.197 9.184 1.00 97.06 206 VAL A O 1
ATOM 1599 N N . ALA A 1 207 ? 12.070 7.173 11.423 1.00 97.00 207 ALA A N 1
ATOM 1600 C CA . ALA A 1 207 ? 10.619 7.010 11.569 1.00 97.00 207 ALA A CA 1
ATOM 1601 C C . ALA A 1 207 ? 9.765 7.880 10.627 1.00 97.00 207 ALA A C 1
ATOM 1603 O O . ALA A 1 207 ? 8.760 7.409 10.100 1.00 97.00 207 ALA A O 1
ATOM 1604 N N . ILE A 1 208 ? 10.176 9.126 10.362 1.00 97.75 208 ILE A N 1
ATOM 1605 C CA . ILE A 1 208 ? 9.444 10.009 9.442 1.00 97.75 208 ILE A CA 1
ATOM 1606 C C . ILE A 1 208 ? 9.466 9.511 7.989 1.00 97.75 208 ILE A C 1
ATOM 1608 O O . ILE A 1 208 ? 8.495 9.707 7.272 1.00 97.75 208 ILE A O 1
ATOM 1612 N N . GLN A 1 209 ? 10.524 8.822 7.562 1.00 98.25 209 GLN A N 1
ATOM 1613 C CA . GLN A 1 209 ? 10.626 8.260 6.213 1.00 98.25 209 GLN A CA 1
ATOM 1614 C C . GLN A 1 209 ? 9.680 7.070 6.033 1.00 98.25 209 GLN A C 1
ATOM 1616 O O . GLN A 1 209 ? 8.966 7.015 5.041 1.00 98.25 209 GLN A O 1
ATOM 1621 N N . TYR A 1 210 ? 9.579 6.189 7.033 1.00 97.75 210 TYR A N 1
ATOM 1622 C CA . TYR A 1 210 ? 8.569 5.123 7.044 1.00 97.75 210 TYR A CA 1
ATOM 1623 C C . TYR A 1 210 ? 7.150 5.705 6.954 1.00 97.75 210 TYR A C 1
ATOM 1625 O O . TYR A 1 210 ? 6.322 5.247 6.172 1.00 97.75 210 TYR A O 1
ATOM 1633 N N . TYR A 1 211 ? 6.878 6.768 7.717 1.00 97.69 211 TYR A N 1
ATOM 1634 C CA . TYR A 1 211 ? 5.587 7.458 7.679 1.00 97.69 211 TYR A CA 1
ATOM 1635 C C . TYR A 1 211 ? 5.326 8.207 6.360 1.00 97.69 211 TYR A C 1
ATOM 1637 O O . TYR A 1 211 ? 4.175 8.399 5.972 1.00 97.69 211 TYR A O 1
ATOM 1645 N N . ASN A 1 212 ? 6.371 8.643 5.655 1.00 98.38 212 ASN A N 1
ATOM 1646 C CA . ASN A 1 212 ? 6.242 9.201 4.310 1.00 98.38 212 ASN A CA 1
ATOM 1647 C C . ASN A 1 212 ? 5.812 8.123 3.307 1.00 98.38 212 ASN A C 1
ATOM 1649 O O . ASN A 1 212 ? 4.877 8.363 2.548 1.00 98.38 212 ASN A O 1
ATOM 1653 N N . TYR A 1 213 ? 6.396 6.924 3.371 1.00 98.38 213 TYR A N 1
ATOM 1654 C CA . TYR A 1 213 ? 6.054 5.825 2.455 1.00 98.38 213 TYR A CA 1
ATOM 1655 C C . TYR A 1 213 ? 4.601 5.381 2.605 1.00 98.38 213 TYR A C 1
ATOM 1657 O O . TYR A 1 213 ? 3.905 5.215 1.608 1.00 98.38 213 TYR A O 1
ATOM 1665 N N . LEU A 1 214 ? 4.082 5.346 3.837 1.00 98.12 214 LEU A N 1
ATOM 1666 C CA . LEU A 1 214 ? 2.655 5.109 4.099 1.00 98.12 214 LEU A CA 1
ATOM 1667 C C . LEU A 1 214 ? 1.716 6.144 3.452 1.00 98.12 214 LEU A C 1
ATOM 1669 O O . LEU A 1 214 ? 0.514 5.900 3.380 1.00 98.12 214 LEU A O 1
ATOM 1673 N N . ARG A 1 215 ? 2.230 7.293 3.007 1.00 97.56 215 ARG A N 1
ATOM 1674 C CA . ARG A 1 215 ? 1.461 8.404 2.428 1.00 97.56 215 ARG A CA 1
ATOM 1675 C C . ARG A 1 215 ? 1.791 8.660 0.954 1.00 97.56 215 ARG A C 1
ATOM 1677 O O . ARG A 1 215 ? 1.426 9.722 0.459 1.00 97.56 215 ARG A O 1
ATOM 1684 N N . ALA A 1 216 ? 2.496 7.741 0.286 1.00 97.19 216 ALA A N 1
ATOM 1685 C CA . ALA A 1 216 ? 3.055 7.948 -1.057 1.00 97.19 216 ALA A CA 1
ATOM 1686 C C . ALA A 1 216 ? 3.911 9.229 -1.163 1.00 97.19 216 ALA A C 1
ATOM 1688 O O . ALA A 1 216 ? 3.769 10.044 -2.072 1.00 97.19 216 ALA A O 1
ATOM 1689 N N . ILE A 1 217 ? 4.796 9.437 -0.190 1.00 98.06 217 ILE A N 1
ATOM 1690 C CA . ILE A 1 217 ? 5.780 10.523 -0.186 1.00 98.06 217 ILE A CA 1
ATOM 1691 C C . ILE A 1 217 ? 7.159 9.880 -0.117 1.00 98.06 217 ILE A C 1
ATOM 1693 O O . ILE A 1 217 ? 7.377 8.997 0.709 1.00 98.06 217 ILE A O 1
ATOM 1697 N N . TRP A 1 218 ? 8.109 10.340 -0.923 1.00 98.19 218 TRP A N 1
ATOM 1698 C CA . TRP A 1 218 ? 9.470 9.818 -0.901 1.00 98.19 218 TRP A CA 1
ATOM 1699 C C . TRP A 1 218 ? 10.217 10.172 0.389 1.00 98.19 218 TRP A C 1
ATOM 1701 O O . TRP A 1 218 ? 9.838 11.053 1.176 1.00 98.19 218 TRP A O 1
ATOM 1711 N N . LYS A 1 219 ? 11.332 9.481 0.642 1.00 97.19 219 LYS A N 1
ATOM 1712 C CA . LYS A 1 219 ? 12.052 9.595 1.918 1.00 97.19 219 LYS A CA 1
ATOM 1713 C C . LYS A 1 219 ? 12.720 10.958 2.108 1.00 97.19 219 LYS A C 1
ATOM 1715 O O . LYS A 1 219 ? 13.049 11.339 3.233 1.00 97.19 219 LYS A O 1
ATOM 1720 N N . ASP A 1 220 ? 12.926 11.693 1.021 1.00 97.25 220 ASP A N 1
ATOM 1721 C CA . ASP A 1 220 ? 13.441 13.061 1.012 1.00 97.25 220 ASP A CA 1
ATOM 1722 C C . ASP A 1 220 ? 12.332 14.128 1.146 1.00 97.25 220 ASP A C 1
ATOM 1724 O O . ASP A 1 220 ? 12.631 15.320 1.217 1.00 97.25 220 ASP A O 1
ATOM 1728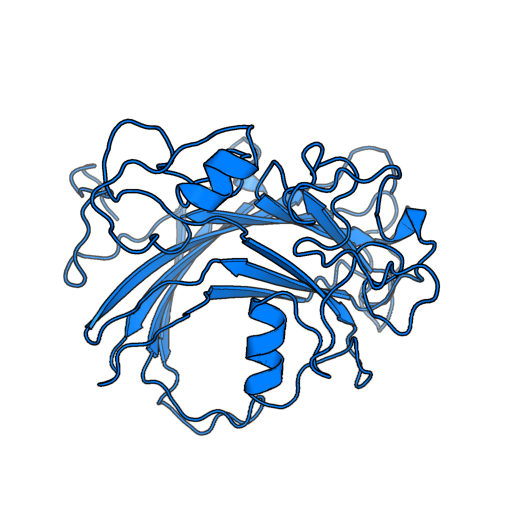 N N . ASN A 1 221 ? 11.076 13.695 1.319 1.00 97.62 221 ASN A N 1
ATOM 1729 C CA . ASN A 1 221 ? 9.842 14.489 1.371 1.00 97.62 221 ASN A CA 1
ATOM 1730 C C . ASN A 1 221 ? 9.349 15.024 0.022 1.00 97.62 221 ASN A C 1
ATOM 1732 O O . ASN A 1 221 ? 8.406 15.821 0.015 1.00 97.62 221 ASN A O 1
ATOM 1736 N N . SER A 1 222 ? 9.942 14.618 -1.103 1.00 97.62 222 SER A N 1
ATOM 1737 C CA . SER A 1 222 ? 9.332 14.896 -2.402 1.00 97.62 222 SER A CA 1
ATOM 1738 C C . SER A 1 222 ? 8.021 14.102 -2.554 1.00 97.62 222 SER A C 1
ATOM 1740 O O . SER A 1 222 ? 7.899 12.993 -2.022 1.00 97.62 222 SER A O 1
ATOM 1742 N N . PRO A 1 223 ? 6.991 14.676 -3.201 1.00 96.81 223 PRO A N 1
ATOM 1743 C CA . PRO A 1 223 ? 5.773 13.931 -3.496 1.00 96.81 223 PRO A CA 1
ATOM 1744 C C . PRO A 1 223 ? 6.086 12.803 -4.480 1.00 96.81 223 PRO A C 1
ATOM 1746 O O . PRO A 1 223 ? 6.963 12.955 -5.330 1.00 96.81 223 PRO A O 1
ATOM 1749 N N . ASN A 1 224 ? 5.342 11.705 -4.391 1.00 97.19 224 ASN A N 1
ATOM 1750 C CA . ASN A 1 224 ? 5.267 10.767 -5.498 1.00 97.19 224 ASN A CA 1
ATOM 1751 C C . ASN A 1 224 ? 4.494 11.409 -6.662 1.00 97.19 224 ASN A C 1
ATOM 1753 O O . ASN A 1 224 ? 3.481 12.082 -6.442 1.00 97.19 224 ASN A O 1
ATOM 1757 N N . LEU A 1 225 ? 4.990 11.234 -7.880 1.00 97.38 225 LEU A N 1
ATOM 1758 C CA . LEU A 1 225 ? 4.508 11.880 -9.099 1.00 97.38 225 LEU A CA 1
ATOM 1759 C C . LEU A 1 225 ? 4.147 10.828 -10.146 1.00 97.38 225 LEU A C 1
ATOM 1761 O O . LEU A 1 225 ? 4.657 9.716 -10.109 1.00 97.38 225 LEU A O 1
ATOM 1765 N N . TYR A 1 226 ? 3.269 11.179 -11.076 1.00 97.00 226 TYR A N 1
ATOM 1766 C CA . TYR A 1 226 ? 2.966 10.343 -12.233 1.00 97.00 226 TYR A CA 1
ATOM 1767 C C . TYR A 1 226 ? 4.120 10.360 -13.251 1.00 97.00 226 TYR A C 1
ATOM 1769 O O . TYR A 1 226 ? 4.641 11.436 -13.547 1.00 97.00 226 TYR A O 1
ATOM 1777 N N . GLY A 1 227 ? 4.453 9.200 -13.826 1.00 95.50 227 GLY A N 1
ATOM 1778 C CA . GLY A 1 227 ? 5.470 9.032 -14.876 1.00 95.50 227 GLY A CA 1
ATOM 1779 C C . GLY A 1 227 ? 6.865 8.678 -14.349 1.00 95.50 227 GLY A C 1
ATOM 1780 O O . GLY A 1 227 ? 7.182 8.924 -13.178 1.00 95.50 227 GLY A O 1
ATOM 1781 N N . GLY A 1 228 ? 7.696 8.073 -15.204 1.00 95.56 228 GLY A N 1
ATOM 1782 C CA . GLY A 1 228 ? 9.022 7.559 -14.857 1.00 95.56 228 GLY A CA 1
ATOM 1783 C C . GLY A 1 228 ? 8.998 6.659 -13.619 1.00 95.56 228 GLY A C 1
ATOM 1784 O O . GLY A 1 228 ? 8.040 5.927 -13.355 1.00 95.56 228 GLY A O 1
ATOM 1785 N N . THR A 1 229 ? 10.021 6.797 -12.782 1.00 96.19 229 THR A N 1
ATOM 1786 C CA . THR A 1 229 ? 10.094 6.191 -11.438 1.00 96.19 229 THR A CA 1
ATOM 1787 C C . THR A 1 229 ? 9.204 6.874 -10.390 1.00 96.19 229 THR A C 1
ATOM 1789 O O . THR A 1 229 ? 9.269 6.525 -9.215 1.00 96.19 229 THR A O 1
ATOM 1792 N N . GLY A 1 230 ? 8.415 7.889 -10.757 1.00 96.69 230 GLY A N 1
ATOM 1793 C CA . GLY A 1 230 ? 7.566 8.679 -9.856 1.00 96.69 230 GLY A CA 1
ATOM 1794 C C . GLY A 1 230 ? 8.309 9.590 -8.871 1.00 96.69 230 GLY A C 1
ATOM 1795 O O . GLY A 1 230 ? 7.693 10.248 -8.027 1.00 96.69 230 GLY A O 1
ATOM 1796 N N . HIS A 1 231 ? 9.637 9.678 -8.966 1.00 97.75 231 HIS A N 1
ATOM 1797 C CA . HIS A 1 231 ? 10.448 10.630 -8.210 1.00 97.75 231 HIS A CA 1
ATOM 1798 C C . HIS A 1 231 ? 10.842 11.827 -9.082 1.00 97.75 231 HIS A C 1
ATOM 1800 O O . HIS A 1 231 ? 11.211 11.679 -10.239 1.00 97.75 231 HIS A O 1
ATOM 1806 N N . ILE A 1 232 ? 10.878 13.029 -8.503 1.00 97.31 232 ILE A N 1
ATOM 1807 C CA . ILE A 1 232 ? 11.171 14.290 -9.217 1.00 97.31 232 ILE A CA 1
ATOM 1808 C C . ILE A 1 232 ? 12.560 14.358 -9.888 1.00 97.31 232 ILE A C 1
ATOM 1810 O O . ILE A 1 232 ? 12.839 15.264 -10.671 1.00 97.31 232 ILE A O 1
ATOM 1814 N N . SER A 1 233 ? 13.476 13.451 -9.545 1.00 96.25 233 SER A N 1
ATOM 1815 C CA . SER A 1 233 ? 14.782 13.352 -10.216 1.00 96.25 233 SER A CA 1
ATOM 1816 C C . SER A 1 233 ? 14.706 12.689 -11.587 1.00 96.25 233 SER A C 1
ATOM 1818 O O . SER A 1 233 ? 15.677 12.765 -12.339 1.00 96.25 233 SER A O 1
ATOM 1820 N N . ASP A 1 234 ? 13.605 12.004 -11.865 1.00 96.62 234 ASP A N 1
ATOM 1821 C CA . ASP A 1 234 ? 13.328 11.361 -13.133 1.00 96.62 234 ASP A CA 1
ATOM 1822 C C . ASP A 1 234 ? 12.777 12.394 -14.129 1.00 96.62 234 ASP A C 1
ATOM 1824 O O . ASP A 1 234 ? 11.824 13.103 -13.793 1.00 96.62 234 ASP A O 1
ATOM 1828 N N . PRO A 1 235 ? 13.379 12.555 -15.320 1.00 96.00 235 PRO A N 1
ATOM 1829 C CA . PRO A 1 235 ? 12.890 13.505 -16.316 1.00 96.00 235 PRO A CA 1
ATOM 1830 C C . PRO A 1 235 ? 11.486 13.186 -16.848 1.00 96.00 235 PRO A C 1
ATOM 1832 O O . PRO A 1 235 ? 10.850 14.112 -17.361 1.00 96.00 235 PRO A O 1
ATOM 1835 N N . ASP A 1 236 ? 11.023 11.937 -16.732 1.00 95.25 236 ASP A N 1
ATOM 1836 C CA . ASP A 1 236 ? 9.715 11.499 -17.233 1.00 95.25 236 ASP A CA 1
ATOM 1837 C C . ASP A 1 236 ? 8.598 11.630 -16.175 1.00 95.25 236 ASP A C 1
ATOM 1839 O O . ASP A 1 236 ? 7.414 11.546 -16.502 1.00 95.25 236 ASP A O 1
ATOM 1843 N N . ALA A 1 237 ? 8.944 11.951 -14.920 1.00 96.25 237 ALA A N 1
ATOM 1844 C CA . ALA A 1 237 ? 7.969 12.277 -13.879 1.00 96.25 237 ALA A CA 1
ATOM 1845 C C . ALA A 1 237 ? 7.378 13.690 -14.068 1.00 96.25 237 ALA A C 1
ATOM 1847 O O . ALA A 1 237 ? 8.102 14.691 -14.099 1.00 96.25 237 ALA A O 1
ATOM 1848 N N . ASP A 1 238 ? 6.047 13.808 -14.122 1.00 95.50 238 ASP A N 1
ATOM 1849 C CA . ASP A 1 238 ? 5.356 15.098 -14.227 1.00 95.50 238 ASP A CA 1
ATOM 1850 C C . ASP A 1 238 ? 5.312 15.817 -12.864 1.00 95.50 238 ASP A C 1
ATOM 1852 O O . ASP A 1 238 ? 4.556 15.419 -11.970 1.00 95.50 238 ASP A O 1
ATOM 1856 N N . PRO A 1 239 ? 6.029 16.946 -12.692 1.00 95.44 239 PRO A N 1
ATOM 1857 C CA . PRO A 1 239 ? 6.087 17.674 -11.424 1.00 95.44 239 PRO A CA 1
ATOM 1858 C C . PRO A 1 239 ? 4.747 18.260 -10.956 1.00 95.44 239 PRO A C 1
ATOM 1860 O O . PRO A 1 239 ? 4.664 18.736 -9.821 1.00 95.44 239 PRO A O 1
ATOM 1863 N N . ASN A 1 240 ? 3.719 18.289 -11.808 1.00 94.81 240 ASN A N 1
ATOM 1864 C CA . ASN A 1 240 ? 2.414 18.875 -11.487 1.00 94.81 240 ASN A CA 1
ATOM 1865 C C . ASN A 1 240 ? 1.338 17.836 -11.170 1.00 94.81 240 ASN A C 1
ATOM 1867 O O . ASN A 1 240 ? 0.229 18.229 -10.799 1.00 94.81 240 ASN A O 1
ATOM 1871 N N . THR A 1 241 ? 1.657 16.548 -11.289 1.00 96.62 241 THR A N 1
ATOM 1872 C CA . THR A 1 241 ? 0.685 15.463 -11.156 1.00 96.62 241 THR A CA 1
ATOM 1873 C C . THR A 1 241 ? 1.127 14.511 -10.046 1.00 96.62 241 THR A C 1
ATOM 1875 O O . THR A 1 241 ? 1.793 13.515 -10.320 1.00 96.62 241 THR A O 1
ATOM 1878 N N . PRO A 1 242 ? 0.792 14.804 -8.772 1.00 96.75 242 PRO A N 1
ATOM 1879 C CA . PRO A 1 242 ? 0.992 13.858 -7.684 1.00 96.75 242 PRO A CA 1
ATOM 1880 C C . PRO A 1 242 ? 0.269 12.541 -7.957 1.00 96.75 242 PRO A C 1
ATOM 1882 O O . PRO A 1 242 ? -0.853 12.557 -8.463 1.00 96.75 242 PRO A O 1
ATOM 1885 N N . ALA A 1 243 ? 0.890 11.429 -7.579 1.00 97.06 243 ALA A N 1
ATOM 1886 C CA . ALA A 1 243 ? 0.336 10.095 -7.747 1.00 97.06 243 ALA A CA 1
ATOM 1887 C C . ALA A 1 243 ? 0.316 9.333 -6.418 1.00 97.06 243 ALA A C 1
ATOM 1889 O O . ALA A 1 243 ? 1.308 9.290 -5.691 1.00 97.06 243 ALA A O 1
ATOM 1890 N N . PHE A 1 244 ? -0.805 8.687 -6.111 1.00 97.62 244 PHE A N 1
ATOM 1891 C CA . PHE A 1 244 ? -0.930 7.804 -4.947 1.00 97.62 244 PHE A CA 1
ATOM 1892 C C . PHE A 1 244 ? -0.692 6.333 -5.277 1.00 97.62 244 PHE A C 1
ATOM 1894 O O . PHE A 1 244 ? -0.398 5.567 -4.368 1.00 97.62 244 PHE A O 1
ATOM 1901 N N . TYR A 1 245 ? -0.789 5.945 -6.547 1.00 97.56 245 TYR A N 1
ATOM 1902 C CA . TYR A 1 245 ? -0.586 4.574 -7.005 1.00 97.56 245 TYR A CA 1
ATOM 1903 C C . TYR A 1 245 ? 0.502 4.574 -8.071 1.00 97.56 245 TYR A C 1
ATOM 1905 O O . TYR A 1 245 ? 0.305 5.143 -9.144 1.00 97.56 245 TYR A O 1
ATOM 1913 N N . MET A 1 246 ? 1.655 3.993 -7.753 1.00 97.38 246 MET A N 1
ATOM 1914 C CA . MET A 1 246 ? 2.732 3.812 -8.725 1.00 97.38 246 MET A CA 1
ATOM 1915 C C . MET A 1 246 ? 2.438 2.623 -9.628 1.00 97.38 246 MET A C 1
ATOM 1917 O O . MET A 1 246 ? 1.934 1.601 -9.160 1.00 97.38 246 MET A O 1
ATOM 1921 N N . PHE A 1 247 ? 2.769 2.777 -10.907 1.00 97.69 247 PHE A N 1
ATOM 1922 C CA . PHE A 1 247 ? 2.613 1.744 -11.930 1.00 97.69 247 PHE A CA 1
ATOM 1923 C C . PHE A 1 247 ? 1.213 1.092 -11.952 1.00 97.69 247 PHE A C 1
ATOM 1925 O O . PHE A 1 247 ? 1.091 -0.133 -11.840 1.00 97.69 247 PHE A O 1
ATOM 1932 N N . PRO A 1 248 ? 0.127 1.888 -12.049 1.00 97.31 248 PRO A N 1
ATOM 1933 C CA . PRO A 1 248 ? -1.233 1.363 -12.076 1.00 97.31 248 PRO A CA 1
ATOM 1934 C C . PRO A 1 248 ? -1.580 0.667 -13.404 1.00 97.31 248 PRO A C 1
ATOM 1936 O O . PRO A 1 248 ? -2.678 0.123 -13.543 1.00 97.31 248 PRO A O 1
ATOM 1939 N N . GLY A 1 249 ? -0.714 0.732 -14.420 1.00 96.00 249 GLY A N 1
ATOM 1940 C CA . GLY A 1 249 ? -1.037 0.293 -15.771 1.00 96.00 249 GLY A CA 1
ATOM 1941 C C . GLY A 1 249 ? -2.261 1.034 -16.316 1.00 96.00 249 GLY A C 1
ATOM 1942 O O . GLY A 1 249 ? -2.307 2.264 -16.318 1.00 96.00 249 GLY A O 1
ATOM 1943 N N . ASP A 1 250 ? -3.268 0.283 -16.762 1.00 94.81 250 ASP A N 1
ATOM 1944 C CA . ASP A 1 250 ? -4.565 0.794 -17.227 1.00 94.81 250 ASP A CA 1
ATOM 1945 C C . ASP A 1 250 ? -5.683 0.696 -16.166 1.00 94.81 250 ASP A C 1
ATOM 1947 O O . ASP A 1 250 ? -6.847 1.003 -16.445 1.00 94.81 250 ASP A O 1
ATOM 1951 N N . SER A 1 251 ? -5.342 0.299 -14.935 1.00 97.19 251 SER A N 1
ATOM 1952 C CA . SER A 1 251 ? -6.312 -0.002 -13.874 1.00 97.19 251 SER A CA 1
ATOM 1953 C C . SER A 1 251 ? -6.895 1.228 -13.168 1.00 97.19 251 SER A C 1
ATOM 1955 O O . SER A 1 251 ? -7.818 1.082 -12.367 1.00 97.19 251 SER A O 1
ATOM 1957 N N . ASP A 1 252 ? -6.418 2.441 -13.476 1.00 97.06 252 ASP A N 1
ATOM 1958 C CA . ASP A 1 252 ? -6.964 3.704 -12.957 1.00 97.06 252 ASP A CA 1
ATOM 1959 C C . ASP A 1 252 ? -7.578 4.603 -14.056 1.00 97.06 252 ASP A C 1
ATOM 1961 O O . ASP A 1 252 ? -7.126 5.728 -14.291 1.00 97.06 252 ASP A O 1
ATOM 1965 N N . PRO A 1 253 ? -8.648 4.159 -14.742 1.00 96.31 253 PRO A N 1
ATOM 1966 C CA . PRO A 1 253 ? -9.229 4.894 -15.869 1.00 96.31 253 PRO A CA 1
ATOM 1967 C C . PRO A 1 253 ? -9.882 6.236 -15.492 1.00 96.31 253 PRO A C 1
ATOM 1969 O O . PRO A 1 253 ? -10.191 7.036 -16.375 1.00 96.31 253 PRO A O 1
ATOM 1972 N N . LEU A 1 254 ? -10.145 6.481 -14.206 1.00 96.88 254 LEU A N 1
ATOM 1973 C CA . LEU A 1 254 ? -10.709 7.735 -13.696 1.00 96.88 254 LEU A CA 1
ATOM 1974 C C . LEU A 1 254 ? -9.636 8.693 -13.150 1.00 96.88 254 LEU A C 1
ATOM 1976 O O . LEU A 1 254 ? -9.981 9.805 -12.750 1.00 96.88 254 LEU A O 1
ATOM 1980 N N . GLY A 1 255 ? -8.362 8.284 -13.123 1.00 96.31 255 GLY A N 1
ATOM 1981 C CA . GLY A 1 255 ? -7.275 9.068 -12.535 1.00 96.31 255 GLY A CA 1
ATOM 1982 C C . GLY A 1 255 ? -7.457 9.305 -11.035 1.00 96.31 255 GLY A C 1
ATOM 1983 O O . GLY A 1 255 ? -7.133 10.383 -10.540 1.00 96.31 255 GLY A O 1
ATOM 1984 N N . TRP A 1 256 ? -8.034 8.347 -10.304 1.00 97.12 256 TRP A N 1
ATOM 1985 C CA . TRP A 1 256 ? -8.229 8.434 -8.854 1.00 97.12 256 TRP A CA 1
ATOM 1986 C C . TRP A 1 256 ? -6.911 8.687 -8.117 1.00 97.12 256 TRP A C 1
ATOM 1988 O O . TRP A 1 256 ? -6.848 9.535 -7.225 1.00 97.12 256 TRP A O 1
ATOM 1998 N N . GLY A 1 257 ? -5.847 8.008 -8.543 1.00 95.88 257 GLY A N 1
ATOM 1999 C CA . GLY A 1 257 ? -4.492 8.169 -8.031 1.00 95.88 257 GLY A CA 1
ATOM 2000 C C . GLY A 1 257 ? -3.888 9.539 -8.245 1.00 95.88 257 GLY A C 1
ATOM 2001 O O . GLY A 1 257 ? -2.966 9.905 -7.527 1.00 95.88 257 GLY A O 1
ATOM 2002 N N . THR A 1 258 ? -4.411 10.290 -9.204 1.00 96.69 258 THR A N 1
ATOM 2003 C CA . THR A 1 258 ? -3.872 11.566 -9.680 1.00 96.69 258 THR A CA 1
ATOM 2004 C C . THR A 1 258 ? -4.885 12.699 -9.518 1.00 96.69 258 THR A C 1
ATOM 2006 O O . THR A 1 258 ? -4.866 13.690 -10.249 1.00 96.69 258 THR A O 1
ATOM 2009 N N . GLY A 1 259 ? -5.812 12.564 -8.562 1.00 94.38 259 GLY A N 1
ATOM 2010 C CA . GLY A 1 259 ? -6.781 13.610 -8.217 1.00 94.38 259 GLY A CA 1
ATOM 2011 C C . GLY A 1 259 ? -7.834 13.885 -9.297 1.00 94.38 259 GLY A C 1
ATOM 2012 O O . GLY A 1 259 ? -8.322 15.007 -9.413 1.00 94.38 259 GLY A O 1
ATOM 2013 N N . GLY A 1 260 ? -8.172 12.882 -10.107 1.00 95.12 260 GLY A N 1
ATOM 2014 C CA . GLY A 1 260 ? -9.110 12.967 -11.230 1.00 95.12 260 GLY A CA 1
ATOM 2015 C C . GLY A 1 260 ? -8.471 13.360 -12.563 1.00 95.12 260 GLY A C 1
ATOM 2016 O O . GLY A 1 260 ? -9.180 13.508 -13.561 1.00 95.12 260 GLY A O 1
ATOM 2017 N N . ALA A 1 261 ? -7.148 13.541 -12.609 1.00 94.12 261 ALA A N 1
ATOM 2018 C CA . ALA A 1 261 ? -6.425 13.722 -13.861 1.00 94.12 261 ALA A CA 1
ATOM 2019 C C . ALA A 1 261 ? -6.263 12.362 -14.551 1.00 94.12 261 ALA A C 1
ATOM 2021 O O . ALA A 1 261 ? -5.425 11.566 -14.146 1.00 94.12 261 ALA A O 1
ATOM 2022 N N . VAL A 1 262 ? -7.081 12.074 -15.564 1.00 93.25 262 VAL A N 1
ATOM 2023 C CA . VAL A 1 262 ? -6.962 10.834 -16.347 1.00 93.25 262 VAL A CA 1
ATOM 2024 C C . VAL A 1 262 ? -5.660 10.854 -17.141 1.00 93.25 262 VAL A C 1
ATOM 2026 O O . VAL A 1 262 ? -5.389 11.812 -17.868 1.00 93.25 262 VAL A O 1
ATOM 2029 N N . GLN A 1 263 ? -4.883 9.785 -17.008 1.00 86.94 263 GLN A N 1
ATOM 2030 C CA . GLN A 1 263 ? -3.575 9.654 -17.633 1.00 86.94 263 GLN A CA 1
ATOM 2031 C C . GLN A 1 263 ? -3.699 9.114 -19.060 1.00 86.94 263 GLN A C 1
ATOM 2033 O O . GLN A 1 263 ? -4.604 8.337 -19.367 1.00 86.94 263 GLN A O 1
ATOM 2038 N N . GLY A 1 264 ? -2.850 9.614 -19.960 1.00 77.75 264 GLY A N 1
ATOM 2039 C CA . GLY A 1 264 ? -2.946 9.333 -21.396 1.00 77.75 264 GLY A CA 1
ATOM 2040 C C . GLY A 1 264 ? -2.257 8.041 -21.832 1.00 77.75 264 GLY A C 1
ATOM 2041 O O . GLY A 1 264 ? -2.737 7.391 -22.760 1.00 77.75 264 GLY A O 1
ATOM 2042 N N . ASP A 1 265 ? -1.167 7.685 -21.157 1.00 81.31 265 ASP A N 1
ATOM 2043 C CA . ASP A 1 265 ? -0.354 6.507 -21.442 1.00 81.31 265 ASP A CA 1
ATOM 2044 C C . ASP A 1 265 ? -0.483 5.490 -20.300 1.00 81.31 265 ASP A C 1
ATOM 2046 O O . ASP A 1 265 ? -0.859 5.828 -19.178 1.00 81.31 265 ASP A O 1
ATOM 2050 N N . VAL A 1 266 ? -0.215 4.224 -20.611 1.00 91.69 266 VAL A N 1
ATOM 2051 C CA . VAL A 1 266 ? -0.158 3.151 -19.613 1.00 91.69 266 VAL A CA 1
ATOM 2052 C C . VAL A 1 266 ? 1.141 3.331 -18.834 1.00 91.69 266 VAL A C 1
ATOM 2054 O O . VAL A 1 266 ? 2.196 3.334 -19.457 1.00 91.69 266 VAL A O 1
ATOM 2057 N N . TRP A 1 267 ? 1.056 3.489 -17.510 1.00 96.12 267 TRP A N 1
ATOM 2058 C CA . TRP A 1 267 ? 2.221 3.665 -16.637 1.00 96.12 267 TRP A CA 1
ATOM 2059 C C . TRP A 1 267 ? 2.541 2.349 -15.924 1.00 96.12 267 TRP A C 1
ATOM 2061 O O . TRP A 1 267 ? 1.828 1.954 -14.998 1.00 96.12 267 TRP A O 1
ATOM 2071 N N . THR A 1 268 ? 3.593 1.667 -16.369 1.00 97.12 268 THR A N 1
ATOM 2072 C CA . THR A 1 268 ? 4.183 0.467 -15.757 1.00 97.12 268 THR A CA 1
ATOM 2073 C C . THR A 1 268 ? 5.706 0.588 -15.719 1.00 97.12 268 THR A C 1
ATOM 2075 O O . THR A 1 268 ? 6.272 1.493 -16.328 1.00 97.12 268 THR A O 1
ATOM 2078 N N . GLU A 1 269 ? 6.396 -0.308 -15.013 1.00 96.75 269 GLU A N 1
ATOM 2079 C CA . GLU A 1 269 ? 7.867 -0.312 -15.020 1.00 96.75 269 GLU A CA 1
ATOM 2080 C C . GLU A 1 269 ? 8.422 -0.510 -16.442 1.00 96.75 269 GLU A C 1
ATOM 2082 O O . GLU A 1 269 ? 9.379 0.153 -16.846 1.00 96.75 269 GLU A O 1
ATOM 2087 N N . GLU A 1 270 ? 7.775 -1.364 -17.238 1.00 94.81 270 GLU A N 1
ATOM 2088 C CA . GLU A 1 270 ? 8.163 -1.680 -18.613 1.00 94.81 270 GLU A CA 1
ATOM 2089 C C . GLU A 1 270 ? 7.903 -0.525 -19.575 1.00 94.81 270 GLU A C 1
ATOM 2091 O O . GLU A 1 270 ? 8.721 -0.277 -20.465 1.00 94.81 270 GLU A O 1
ATOM 2096 N N . SER A 1 271 ? 6.773 0.179 -19.429 1.00 95.06 271 SER A N 1
ATOM 2097 C CA . SER A 1 271 ? 6.436 1.301 -20.312 1.00 95.06 271 SER A CA 1
ATOM 2098 C C . SER A 1 271 ? 7.408 2.467 -20.146 1.00 95.06 271 SER A C 1
ATOM 2100 O O . SER A 1 271 ? 7.711 3.146 -21.127 1.00 95.06 271 SER A O 1
ATOM 2102 N N . GLU A 1 272 ? 7.907 2.667 -18.924 1.00 95.31 272 GLU A N 1
ATOM 2103 C CA . GLU A 1 272 ? 8.918 3.677 -18.590 1.00 95.31 272 GLU A CA 1
ATOM 2104 C C . GLU A 1 272 ? 10.346 3.206 -18.910 1.00 95.31 272 GLU A C 1
ATOM 2106 O O . GLU A 1 272 ? 11.275 4.009 -18.961 1.00 95.31 272 GLU A O 1
ATOM 2111 N N . GLY A 1 273 ? 10.541 1.909 -19.179 1.00 94.62 273 GLY A N 1
ATOM 2112 C CA . GLY A 1 273 ? 11.859 1.338 -19.444 1.00 94.62 273 GLY A CA 1
ATOM 2113 C C . GLY A 1 273 ? 12.763 1.326 -18.211 1.00 94.62 273 GLY A C 1
ATOM 2114 O O . GLY A 1 273 ? 13.978 1.490 -18.349 1.00 94.62 273 GLY A O 1
ATOM 2115 N N . ASN A 1 274 ? 12.179 1.149 -17.022 1.00 95.00 274 ASN A N 1
ATOM 2116 C CA . ASN A 1 274 ? 12.937 0.968 -15.789 1.00 95.00 274 ASN A CA 1
ATOM 2117 C C . ASN A 1 274 ? 13.754 -0.328 -15.862 1.00 95.00 274 ASN A C 1
ATOM 2119 O O . ASN A 1 274 ? 13.299 -1.331 -16.408 1.00 95.00 274 ASN A O 1
ATOM 2123 N N . ASP A 1 275 ? 14.951 -0.332 -15.277 1.00 94.50 275 ASP A N 1
ATOM 2124 C CA . ASP A 1 275 ? 15.700 -1.575 -15.089 1.00 94.50 275 ASP A CA 1
ATOM 2125 C C . ASP A 1 275 ? 15.072 -2.380 -13.930 1.00 94.50 275 ASP A C 1
ATOM 2127 O O . ASP A 1 275 ? 14.770 -1.780 -12.883 1.00 94.50 275 ASP A O 1
ATOM 2131 N N . PRO A 1 276 ? 14.872 -3.705 -14.088 1.00 94.94 276 PRO A N 1
ATOM 2132 C CA . PRO A 1 276 ? 14.516 -4.598 -12.986 1.00 94.94 276 PRO A CA 1
ATOM 2133 C C . PRO A 1 276 ? 15.574 -4.548 -11.880 1.00 94.94 276 PRO A C 1
ATOM 2135 O O . PRO A 1 276 ? 16.753 -4.314 -12.163 1.00 94.94 276 PRO A O 1
ATOM 2138 N N . ASP A 1 277 ? 15.158 -4.708 -10.627 1.00 94.88 277 ASP A N 1
ATOM 2139 C CA . ASP A 1 277 ? 16.054 -4.656 -9.462 1.00 94.88 277 ASP A CA 1
ATOM 2140 C C . ASP A 1 277 ? 15.379 -5.334 -8.258 1.00 94.88 277 ASP A C 1
ATOM 2142 O O . ASP A 1 277 ? 14.239 -5.772 -8.351 1.00 94.88 277 ASP A O 1
ATOM 2146 N N . ASP A 1 278 ? 16.039 -5.327 -7.104 1.00 95.31 278 ASP A N 1
ATOM 2147 C CA . ASP A 1 278 ? 15.462 -5.710 -5.811 1.00 95.31 278 ASP A CA 1
ATOM 2148 C C . ASP A 1 278 ? 14.379 -4.700 -5.391 1.00 95.31 278 ASP A C 1
ATOM 2150 O O . ASP A 1 278 ? 14.650 -3.620 -4.827 1.00 95.31 278 ASP A O 1
ATOM 2154 N N . ARG A 1 279 ? 13.136 -5.031 -5.775 1.00 96.31 279 ARG A N 1
ATOM 2155 C CA . ARG A 1 279 ? 11.941 -4.212 -5.572 1.00 96.31 279 ARG A CA 1
ATOM 2156 C C . ARG A 1 279 ? 11.223 -4.570 -4.280 1.00 96.31 279 ARG A C 1
ATOM 2158 O O . ARG A 1 279 ? 10.825 -5.705 -4.020 1.00 96.31 279 ARG A O 1
ATOM 2165 N N . ARG A 1 280 ? 10.892 -3.517 -3.538 1.00 97.31 280 ARG A N 1
ATOM 2166 C CA . ARG A 1 280 ? 9.975 -3.550 -2.398 1.00 97.31 280 ARG A CA 1
ATOM 2167 C C . ARG A 1 280 ? 8.799 -2.647 -2.656 1.00 97.31 280 ARG A C 1
ATOM 2169 O O . ARG A 1 280 ? 8.933 -1.619 -3.319 1.00 97.31 280 ARG A O 1
ATOM 2176 N N . PHE A 1 281 ? 7.662 -2.962 -2.056 1.00 97.75 281 PHE A N 1
ATOM 2177 C CA . PHE A 1 281 ? 6.531 -2.047 -2.075 1.00 97.75 281 PHE A CA 1
ATOM 2178 C C . PHE A 1 281 ? 5.805 -1.967 -0.743 1.00 97.75 281 PHE A C 1
ATOM 2180 O O . PHE A 1 281 ? 5.857 -2.862 0.102 1.00 97.75 281 PHE A O 1
ATOM 2187 N N . ILE A 1 282 ? 5.101 -0.853 -0.568 1.00 97.75 282 ILE A N 1
ATOM 2188 C CA . ILE A 1 282 ? 4.144 -0.643 0.502 1.00 97.75 282 ILE A CA 1
ATOM 2189 C C . ILE A 1 282 ? 2.809 -0.299 -0.131 1.00 97.75 282 ILE A C 1
ATOM 2191 O O . ILE A 1 282 ? 2.697 0.693 -0.849 1.00 97.75 282 ILE A O 1
ATOM 2195 N N . GLN A 1 283 ? 1.785 -1.068 0.224 1.00 96.19 283 GLN A N 1
ATOM 2196 C CA . GLN A 1 283 ? 0.404 -0.629 0.078 1.00 96.19 283 GLN A CA 1
ATOM 2197 C C . GLN A 1 283 ? -0.141 -0.188 1.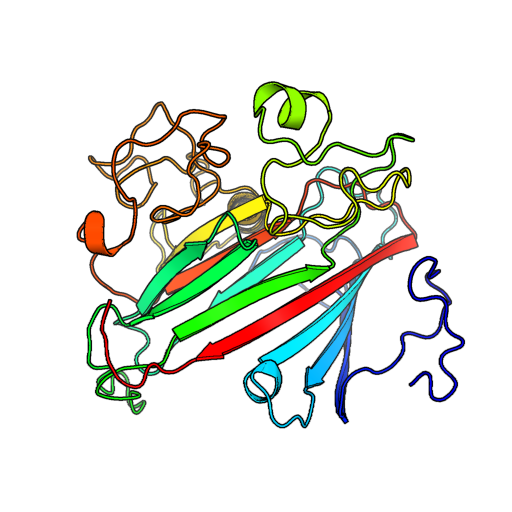430 1.00 96.19 283 GLN A C 1
ATOM 2199 O O . GLN A 1 283 ? 0.049 -0.878 2.437 1.00 96.19 283 GLN A O 1
ATOM 2204 N N . SER A 1 284 ? -0.798 0.967 1.474 1.00 97.25 284 SER A N 1
ATOM 2205 C CA . SER A 1 284 ? -1.278 1.555 2.723 1.00 97.25 284 SER A CA 1
ATOM 2206 C C . SER A 1 284 ? -2.755 1.920 2.690 1.00 97.25 284 SER A C 1
ATOM 2208 O O . SER A 1 284 ? -3.340 2.159 1.638 1.00 97.25 284 SER A O 1
ATOM 2210 N N . ALA A 1 285 ? -3.350 1.968 3.878 1.00 96.62 285 ALA A N 1
ATOM 2211 C CA . ALA A 1 285 ? -4.736 2.312 4.137 1.00 96.62 285 ALA A CA 1
ATOM 2212 C C . ALA A 1 285 ? -4.807 3.346 5.273 1.00 96.62 285 ALA A C 1
ATOM 2214 O O . ALA A 1 285 ? -4.206 3.160 6.337 1.00 96.62 285 ALA A O 1
ATOM 2215 N N . GLY A 1 286 ? -5.531 4.442 5.045 1.00 94.94 286 GLY A N 1
ATOM 2216 C CA . GLY A 1 286 ? -5.682 5.563 5.974 1.00 94.94 286 GLY A CA 1
ATOM 2217 C C . GLY A 1 286 ? -5.912 6.892 5.239 1.00 94.94 286 GLY A C 1
ATOM 2218 O O . GLY A 1 286 ? -6.016 6.892 4.010 1.00 94.94 286 GLY A O 1
ATOM 2219 N N . PRO A 1 287 ? -5.947 8.025 5.961 1.00 96.88 287 PRO A N 1
ATOM 2220 C CA . PRO A 1 287 ? -5.813 8.141 7.413 1.00 96.88 287 PRO A CA 1
ATOM 2221 C C . PRO A 1 287 ? -7.076 7.726 8.184 1.00 96.88 287 PRO A C 1
ATOM 2223 O O . PRO A 1 287 ? -8.183 7.904 7.695 1.00 96.88 287 PRO A O 1
ATOM 2226 N N . PHE A 1 288 ? -6.902 7.261 9.422 1.00 95.50 288 PHE A N 1
ATOM 2227 C CA . PHE A 1 288 ? -7.977 7.092 10.412 1.00 95.50 288 PHE A CA 1
ATOM 2228 C C . PHE A 1 288 ? -7.521 7.516 11.818 1.00 95.50 288 PHE A C 1
ATOM 2230 O O . PHE A 1 288 ? -6.322 7.695 12.094 1.00 95.50 288 PHE A O 1
ATOM 2237 N N . THR A 1 289 ? -8.481 7.667 12.720 1.00 96.38 289 THR A N 1
ATOM 2238 C CA . THR A 1 289 ? -8.285 7.971 14.135 1.00 96.38 289 THR A CA 1
ATOM 2239 C C . THR A 1 289 ? -8.285 6.685 14.958 1.00 96.38 289 THR A C 1
ATOM 2241 O O . THR A 1 289 ? -9.177 5.849 14.854 1.00 96.38 289 THR A O 1
ATOM 2244 N N . LEU A 1 290 ? -7.281 6.517 15.824 1.00 95.31 290 LEU A N 1
ATOM 2245 C CA . LEU A 1 290 ? -7.202 5.380 16.741 1.00 95.31 290 LEU A CA 1
ATOM 2246 C C . LEU A 1 290 ? -7.055 5.859 18.186 1.00 95.31 290 LEU A C 1
ATOM 2248 O O . LEU A 1 290 ? -5.964 6.192 18.660 1.00 95.31 290 LEU A O 1
ATOM 2252 N N . GLU A 1 291 ? -8.176 5.899 18.900 1.00 96.06 291 GLU A N 1
ATOM 2253 C CA . GLU A 1 291 ? -8.238 6.317 20.301 1.00 96.06 291 GLU A CA 1
ATOM 2254 C C . GLU A 1 291 ? -7.572 5.307 21.256 1.00 96.06 291 GLU A C 1
ATOM 2256 O O . GLU A 1 291 ? -7.460 4.122 20.932 1.00 96.06 291 GLU A O 1
ATOM 2261 N N . PRO A 1 292 ? -7.137 5.733 22.458 1.00 95.88 292 PRO A N 1
ATOM 2262 C CA . PRO A 1 292 ? -6.661 4.815 23.487 1.00 95.88 292 PRO A CA 1
ATOM 2263 C C . PRO A 1 292 ? -7.687 3.718 23.793 1.00 95.88 292 PRO A C 1
ATOM 2265 O O . PRO A 1 292 ? -8.824 3.991 24.169 1.00 95.88 292 PRO A O 1
ATOM 2268 N N . GLY A 1 293 ? -7.271 2.462 23.665 1.00 91.56 293 GLY A N 1
ATOM 2269 C CA . GLY A 1 293 ? -8.107 1.281 23.861 1.00 91.56 293 GLY A CA 1
ATOM 2270 C C . GLY A 1 293 ? -8.927 0.856 22.641 1.00 91.56 293 GLY A C 1
ATOM 2271 O O . GLY A 1 293 ? -9.414 -0.277 22.650 1.00 91.56 293 GLY A O 1
ATOM 2272 N N . ALA A 1 294 ? -9.040 1.701 21.609 1.00 91.00 294 ALA A N 1
ATOM 2273 C CA . ALA A 1 294 ? -9.665 1.339 20.343 1.00 91.00 294 ALA A CA 1
ATOM 2274 C C . ALA A 1 294 ? -8.811 0.317 19.581 1.00 91.00 294 ALA A C 1
ATOM 2276 O O . ALA A 1 294 ? -7.601 0.173 19.815 1.00 91.00 294 ALA A O 1
ATOM 2277 N N . PHE A 1 295 ? -9.455 -0.400 18.664 1.00 89.38 295 PHE A N 1
ATOM 2278 C CA . PHE A 1 295 ? -8.791 -1.385 17.830 1.00 89.38 295 PHE A CA 1
ATOM 2279 C C . PHE A 1 295 ? -9.287 -1.339 16.388 1.00 89.38 295 PHE A C 1
ATOM 2281 O O . PHE A 1 295 ? -10.411 -0.928 16.121 1.00 89.38 295 PHE A O 1
ATOM 2288 N N . ASN A 1 296 ? -8.443 -1.810 15.478 1.00 89.38 296 ASN A N 1
ATOM 2289 C CA . ASN A 1 296 ? -8.801 -2.110 14.099 1.00 89.38 296 ASN A CA 1
ATOM 2290 C C . ASN A 1 296 ? -8.511 -3.582 13.808 1.00 89.38 296 ASN A C 1
ATOM 2292 O O . ASN A 1 296 ? -7.581 -4.157 14.374 1.00 89.38 296 ASN A O 1
ATOM 2296 N N . ASN A 1 297 ? -9.312 -4.189 12.936 1.00 89.12 297 ASN A N 1
ATOM 2297 C CA . ASN A 1 297 ? -9.124 -5.568 12.499 1.00 89.12 297 ASN A CA 1
ATOM 2298 C C . ASN A 1 297 ? -8.887 -5.586 10.992 1.00 89.12 297 ASN A C 1
ATOM 2300 O O . ASN A 1 297 ? -9.819 -5.290 10.246 1.00 89.12 297 ASN A O 1
ATOM 2304 N N . VAL A 1 298 ? -7.664 -5.912 10.582 1.00 92.81 298 VAL A N 1
ATOM 2305 C CA . VAL A 1 298 ? -7.217 -5.862 9.188 1.00 92.81 298 VAL A CA 1
ATOM 2306 C C . VAL A 1 298 ? -6.926 -7.271 8.688 1.00 92.81 298 VAL A C 1
ATOM 2308 O O . VAL A 1 298 ? -6.238 -8.025 9.371 1.00 92.81 298 VAL A O 1
ATOM 2311 N N . THR A 1 299 ? -7.411 -7.618 7.503 1.00 94.06 299 THR A N 1
ATOM 2312 C CA . THR A 1 299 ? -7.146 -8.883 6.820 1.00 94.06 299 THR A CA 1
ATOM 2313 C C . THR A 1 299 ? -6.497 -8.602 5.469 1.00 94.06 299 THR A C 1
ATOM 2315 O O . THR A 1 299 ? -7.062 -7.897 4.633 1.00 94.06 299 THR A O 1
ATOM 2318 N N . VAL A 1 300 ? -5.314 -9.174 5.266 1.00 95.94 300 VAL A N 1
ATOM 2319 C CA . VAL A 1 300 ? -4.536 -9.116 4.026 1.00 95.94 300 VAL A CA 1
ATOM 2320 C C . VAL A 1 300 ? -4.480 -10.514 3.421 1.00 95.94 300 VAL A C 1
ATOM 2322 O O . VAL A 1 300 ? -4.282 -11.493 4.144 1.00 95.94 300 VAL A O 1
ATOM 2325 N N . GLY A 1 301 ? -4.651 -10.614 2.108 1.00 95.62 301 GLY A N 1
ATOM 2326 C CA . GLY A 1 301 ? -4.413 -11.840 1.354 1.00 95.62 301 GLY A CA 1
ATOM 2327 C C . GLY A 1 301 ? -3.158 -11.706 0.506 1.00 95.62 301 GLY A C 1
ATOM 2328 O O . GLY A 1 301 ? -2.913 -10.652 -0.075 1.00 95.62 301 GLY A O 1
ATOM 2329 N N . VAL A 1 302 ? -2.379 -12.778 0.442 1.00 96.44 302 VAL A N 1
ATOM 2330 C CA . VAL A 1 302 ? -1.246 -12.936 -0.466 1.00 96.44 302 VAL A CA 1
ATOM 2331 C C . VAL A 1 302 ? -1.605 -14.054 -1.432 1.00 96.44 302 VAL A C 1
ATOM 2333 O O . VAL A 1 302 ? -1.871 -15.179 -1.012 1.00 96.44 302 VAL A O 1
ATOM 2336 N N . VAL A 1 303 ? -1.643 -13.738 -2.719 1.00 95.50 303 VAL A N 1
ATOM 2337 C CA . VAL A 1 303 ? -1.963 -14.666 -3.805 1.00 95.50 303 VAL A CA 1
ATOM 2338 C C . VAL A 1 303 ? -0.733 -14.865 -4.673 1.00 95.50 303 VAL A C 1
ATOM 2340 O O . VAL A 1 303 ? -0.001 -13.918 -4.939 1.00 95.50 303 VAL A O 1
ATOM 2343 N N . TRP A 1 304 ? -0.518 -16.082 -5.157 1.00 93.75 304 TRP A N 1
ATOM 2344 C CA . TRP A 1 304 ? 0.452 -16.334 -6.217 1.00 93.75 304 TRP A CA 1
ATOM 2345 C C . TRP A 1 304 ? -0.205 -17.080 -7.368 1.00 93.75 304 TRP A C 1
ATOM 2347 O O . TRP A 1 304 ? -1.066 -17.946 -7.188 1.00 93.75 304 TRP A O 1
ATOM 2357 N N . ALA A 1 305 ? 0.220 -16.757 -8.581 1.00 92.75 305 ALA A N 1
ATOM 2358 C CA . ALA A 1 305 ? -0.244 -17.432 -9.781 1.00 92.75 305 ALA A CA 1
ATOM 2359 C C . ALA A 1 305 ? 0.910 -17.589 -10.763 1.00 92.75 305 ALA A C 1
ATOM 2361 O O . ALA A 1 305 ? 1.775 -16.730 -10.862 1.00 92.75 305 ALA A O 1
ATOM 2362 N N . ARG A 1 306 ? 0.911 -18.690 -11.514 1.00 90.56 306 ARG A N 1
ATOM 2363 C CA . ARG A 1 306 ? 1.853 -18.913 -12.612 1.00 90.56 306 ARG A CA 1
ATOM 2364 C C . ARG A 1 306 ? 1.065 -19.177 -13.878 1.00 90.56 306 ARG A C 1
ATOM 2366 O O . ARG A 1 306 ? 0.296 -20.140 -13.941 1.00 90.56 306 ARG A O 1
ATOM 2373 N N . ALA A 1 307 ? 1.233 -18.314 -14.871 1.00 83.38 307 ALA A N 1
ATOM 2374 C CA . ALA A 1 307 ? 0.558 -18.488 -16.143 1.00 83.38 307 ALA A CA 1
ATOM 2375 C C . ALA A 1 307 ? 1.148 -19.696 -16.903 1.00 83.38 307 ALA A C 1
ATOM 2377 O O . ALA A 1 307 ? 2.352 -19.933 -16.844 1.00 83.38 307 ALA A O 1
ATOM 2378 N N . PRO A 1 308 ? 0.336 -20.451 -17.668 1.00 78.56 308 PRO A N 1
ATOM 2379 C CA . PRO A 1 308 ? 0.833 -21.515 -18.549 1.00 78.56 308 PRO A CA 1
ATOM 2380 C C . PRO A 1 308 ? 1.560 -20.975 -19.801 1.00 78.56 308 PRO A C 1
ATOM 2382 O O . PRO A 1 308 ? 2.030 -21.750 -20.638 1.00 78.56 308 PRO A O 1
ATOM 2385 N N . GLY A 1 309 ? 1.578 -19.652 -19.975 1.00 75.50 309 GLY A N 1
ATOM 2386 C CA . GLY A 1 309 ? 2.197 -18.924 -21.074 1.00 75.50 309 GLY A CA 1
ATOM 2387 C C . GLY A 1 309 ? 1.888 -17.433 -21.002 1.00 75.50 309 GLY A C 1
ATOM 2388 O O . GLY A 1 309 ? 0.885 -17.044 -20.409 1.00 75.50 309 GLY A O 1
ATOM 2389 N N . GLY A 1 310 ? 2.750 -16.626 -21.618 1.00 61.31 310 GLY A N 1
ATOM 2390 C CA . GLY A 1 310 ? 2.772 -15.171 -21.458 1.00 61.31 310 GLY A CA 1
ATOM 2391 C C . GLY A 1 310 ? 4.122 -14.710 -20.913 1.00 61.31 310 GLY A C 1
ATOM 2392 O O . GLY A 1 310 ? 4.969 -15.550 -20.609 1.00 61.31 310 GLY A O 1
ATOM 2393 N N . GLY A 1 311 ? 4.281 -13.396 -20.843 1.00 63.03 311 GLY A N 1
ATOM 2394 C CA . GLY A 1 311 ? 5.389 -12.666 -20.236 1.00 63.03 311 GLY A CA 1
ATOM 2395 C C . GLY A 1 311 ? 4.879 -11.360 -19.650 1.00 63.03 311 GLY A C 1
ATOM 2396 O O . GLY A 1 311 ? 3.673 -11.118 -19.795 1.00 63.03 311 GLY A O 1
ATOM 2397 N N . PRO A 1 312 ? 5.756 -10.553 -19.033 1.00 56.84 312 PRO A N 1
ATOM 2398 C CA . PRO A 1 312 ? 5.464 -9.134 -18.858 1.00 56.84 312 PRO A CA 1
ATOM 2399 C C . PRO A 1 312 ? 5.095 -8.499 -20.215 1.00 56.84 312 PRO A C 1
ATOM 2401 O O . PRO A 1 31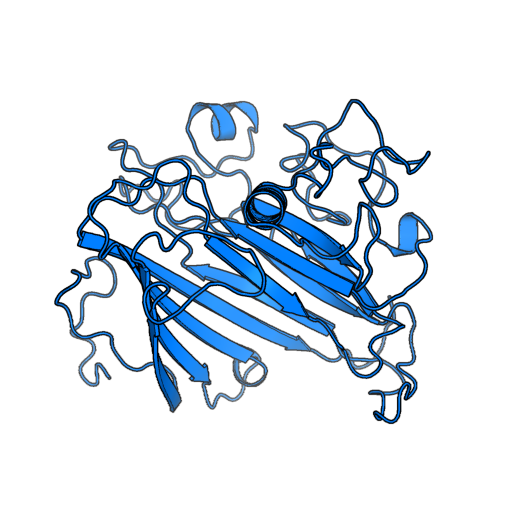2 ? 5.708 -8.886 -21.248 1.00 56.84 312 PRO A O 1
#

Secondary structure (DSSP, 8-state):
--SSS-S-SSS--TTS-----SSEEEEEEEETTSS--TTT-PPP--EEEEEEEEE---SSGGGGEEEEEEEEEE-SSSPEEEEEEEEEEE---SSSTTEEEEEETTTTEEEEEESSSEE---TTPPP-EES-EEEEEEEEE-PBPPP-SS---B-S-HHHHHHTT-BS-GGGEESTTSS-TT--EE---EEEEEESSSSTTS---SHHHHHHHTTTB-TTSPBPBSSTTSSTTSTTS-TT-B-SBSS-BTS-TT-GGGTT---SS-B-HHHHTPPPBSEEEEEEEEEEEE-TT-EEEEEEEEEEEE-SS---